Protein 8PY0 (pdb70)

Solvent-accessible surface area: 15492 Å² total; per-residue (Å²): 142,102,72,87,93,22,60,110,112,13,69,100,27,0,107,30,0,2,90,58,0,29,112,35,4,94,118,46,21,17,47,6,42,60,55,164,83,15,73,1,6,29,109,90,42,151,77,1,101,60,82,14,104,54,2,34,104,0,21,138,74,49,126,6,40,0,0,0,1,3,34,54,69,92,35,2,33,7,11,0,0,21,12,114,22,116,126,43,112,73,8,32,6,16,16,12,40,38,74,23,77,6,31,164,34,3,45,90,58,27,72,43,59,17,94,19,58,5,34,13,43,30,26,30,0,0,2,33,29,21,94,32,184,112,45,111,26,6,0,0,4,2,0,0,18,23,44,144,52,10,70,73,105,64,160,144,96,80,97,72,28,51,102,106,24,64,97,55,1,101,36,0,3,94,77,0,25,104,31,4,98,110,42,19,19,55,9,43,59,58,164,81,16,69,2,5,22,122,102,40,165,78,0,100,60,88,15,106,56,3,32,106,1,18,140,85,56,124,7,36,0,0,0,1,3,34,52,68,89,38,2,30,8,12,1,0,14,11,105,18,114,121,46,111,76,8,35,6,17,14,12,39,39,74,24,79,7,33,165,34,3,47,91,59,26,73,41,61,16,94,20,59,5,34,14,44,35,28,32,1,0,2,38,28,22,94,29,206,115,44,121,33,5,1,0,4,2,0,0,24,24,41,140,44,8,74,41,89,57,117,135,107

Structure (mmCIF, N/CA/C/O backbone):
data_8PY0
#
_entry.id   8PY0
#
_cell.length_a   58.379
_cell.length_b   58.379
_cell.length_c   156.462
_cell.angle_alpha   90.00
_cell.angle_beta   90.00
_cell.angle_gamma   120.00
#
_symmetry.space_group_name_H-M   'P 31 2 1'
#
loop_
_entity.id
_entity.type
_entity.pdbx_description
1 polymer 'Ligand Binding domain (LBD) Chemoreceptor'
2 non-polymer 'FORMIC ACID'
3 non-polymer 'SODIUM ION'
4 water water
#
loop_
_atom_site.group_PDB
_atom_site.id
_atom_site.type_symbol
_atom_site.label_atom_id
_atom_site.label_alt_id
_atom_site.label_comp_id
_atom_site.label_asym_id
_atom_site.label_entity_id
_atom_site.label_seq_id
_atom_site.pdbx_PDB_ins_code
_atom_site.Cartn_x
_atom_site.Cartn_y
_atom_site.Cartn_z
_atom_site.occupancy
_atom_site.B_iso_or_equiv
_atom_site.auth_seq_id
_atom_site.auth_comp_id
_atom_site.auth_asym_id
_atom_site.auth_atom_id
_atom_site.pdbx_PDB_model_num
ATOM 1 N N . VAL A 1 26 ? -20.356 -48.726 -8.033 1.00 67.70 34 VAL A N 1
ATOM 2 C CA . VAL A 1 26 ? -19.894 -48.315 -6.713 1.00 58.37 34 VAL A CA 1
ATOM 3 C C . VAL A 1 26 ? -18.415 -47.955 -6.764 1.00 65.15 34 VAL A C 1
ATOM 4 O O . VAL A 1 26 ? -18.027 -46.843 -6.400 1.00 64.76 34 VAL A O 1
ATOM 8 N N . THR A 1 27 ? -17.590 -48.900 -7.224 1.00 50.30 35 THR A N 1
ATOM 9 C CA . THR A 1 27 ? -16.152 -48.656 -7.285 1.00 50.02 35 THR A CA 1
ATOM 10 C C . THR A 1 27 ? -15.808 -47.575 -8.304 1.00 54.70 35 THR A C 1
ATOM 11 O O . THR A 1 27 ? -14.845 -46.825 -8.105 1.00 56.15 35 THR A O 1
ATOM 15 N N . ASN A 1 28 ? -16.576 -47.476 -9.392 1.00 52.14 36 ASN A N 1
ATOM 16 C CA . ASN A 1 28 ? -16.352 -46.400 -10.353 1.00 49.25 36 ASN A CA 1
ATOM 17 C C . ASN A 1 28 ? -16.615 -45.041 -9.718 1.00 43.54 36 ASN A C 1
ATOM 18 O O . ASN A 1 28 ? -15.825 -44.103 -9.887 1.00 39.70 36 ASN A O 1
ATOM 23 N N . ASN A 1 29 ? -17.716 -44.921 -8.975 1.00 40.95 37 ASN A N 1
ATOM 24 C CA . ASN A 1 29 ? -18.013 -43.674 -8.281 1.00 44.70 37 ASN A CA 1
ATOM 25 C C . ASN A 1 29 ? -16.954 -43.370 -7.230 1.00 34.72 37 ASN A C 1
ATOM 26 O O . ASN A 1 29 ? -16.582 -42.208 -7.026 1.00 36.62 37 ASN A O 1
ATOM 31 N N . ILE A 1 30 ? -16.448 -44.409 -6.565 1.00 33.42 38 ILE A N 1
ATOM 32 C CA . ILE A 1 30 ? -15.399 -44.231 -5.566 1.00 39.73 38 ILE A CA 1
ATOM 33 C C . ILE A 1 30 ? -14.136 -43.693 -6.224 1.00 30.84 38 ILE A C 1
ATOM 34 O O . ILE A 1 30 ? -13.480 -42.782 -5.705 1.00 31.78 38 ILE A O 1
ATOM 39 N N . VAL A 1 31 ? -13.777 -44.256 -7.380 1.00 30.52 39 VAL A N 1
ATOM 40 C CA . VAL A 1 31 ? -12.594 -43.791 -8.098 1.00 31.15 39 VAL A CA 1
ATOM 41 C C . VAL A 1 31 ? -12.772 -42.336 -8.518 1.00 28.18 39 VAL A C 1
ATOM 42 O O . VAL A 1 31 ? -11.860 -41.512 -8.374 1.00 25.73 39 VAL A O 1
ATOM 46 N N . ASP A 1 32 ? -13.960 -41.994 -9.019 1.00 24.15 40 ASP A N 1
ATOM 47 C CA . ASP A 1 32 ? -14.214 -40.619 -9.432 1.00 27.65 40 ASP A CA 1
ATOM 48 C C . ASP A 1 32 ? -14.113 -39.668 -8.249 1.00 19.66 40 ASP A C 1
ATOM 49 O O . ASP A 1 32 ? -13.559 -38.570 -8.367 1.00 22.95 40 ASP A O 1
ATOM 54 N N . MET A 1 33 ? -14.657 -40.070 -7.103 1.00 20.15 41 MET A N 1
ATOM 55 C CA . MET A 1 33 ? -14.573 -39.228 -5.918 1.00 22.62 41 MET A CA 1
ATOM 56 C C . MET A 1 33 ? -13.147 -39.154 -5.386 1.00 19.75 41 MET A C 1
ATOM 57 O O . MET A 1 33 ? -12.739 -38.103 -4.876 1.00 24.11 41 MET A O 1
ATOM 62 N N . GLN A 1 34 ? -12.371 -40.240 -5.509 1.00 20.00 42 GLN A N 1
ATOM 63 C CA . GLN A 1 34 ? -10.967 -40.206 -5.099 1.00 27.95 42 GLN A CA 1
ATOM 64 C C . GLN A 1 34 ? -10.174 -39.222 -5.938 1.00 20.56 42 GLN A C 1
ATOM 65 O O . GLN A 1 34 ? -9.364 -38.452 -5.410 1.00 21.23 42 GLN A O 1
ATOM 71 N N . VAL A 1 35 ? -10.356 -39.275 -7.257 1.00 21.07 43 VAL A N 1
ATOM 72 C CA . VAL A 1 35 ? -9.667 -38.336 -8.133 1.00 18.39 43 VAL A CA 1
ATOM 73 C C . VAL A 1 35 ? -9.987 -36.911 -7.714 1.00 17.19 43 VAL A C 1
ATOM 74 O O . VAL A 1 35 ? -9.090 -36.079 -7.543 1.00 21.76 43 VAL A O 1
ATOM 78 N N . GLN A 1 36 ? -11.276 -36.615 -7.516 1.00 19.22 44 GLN A N 1
ATOM 79 C CA A GLN A 1 36 ? -11.668 -35.253 -7.172 0.09 23.13 44 GLN A CA 1
ATOM 80 C CA B GLN A 1 36 ? -11.681 -35.257 -7.168 0.91 22.92 44 GLN A CA 1
ATOM 81 C C . GLN A 1 36 ? -11.107 -34.838 -5.819 1.00 18.93 44 GLN A C 1
ATOM 82 O O . GLN A 1 36 ? -10.636 -33.707 -5.663 1.00 22.09 44 GLN A O 1
ATOM 93 N N . ASP A 1 37 ? -11.140 -35.736 -4.832 1.00 20.31 45 ASP A N 1
ATOM 94 C CA . ASP A 1 37 ? -10.560 -35.415 -3.530 1.00 17.47 45 ASP A CA 1
ATOM 95 C C . ASP A 1 37 ? -9.052 -35.225 -3.633 1.00 16.05 45 ASP A C 1
ATOM 96 O O . ASP A 1 37 ? -8.486 -34.323 -3.002 1.00 19.47 45 ASP A O 1
ATOM 101 N N . THR A 1 38 ? -8.381 -36.078 -4.408 1.00 15.70 46 THR A N 1
ATOM 102 C CA . THR A 1 38 ? -6.948 -35.906 -4.630 1.00 15.83 46 THR A CA 1
ATOM 103 C C . THR A 1 38 ? -6.654 -34.522 -5.193 1.00 18.14 46 THR A C 1
ATOM 104 O O . THR A 1 38 ? -5.775 -33.807 -4.699 1.00 13.99 46 THR A O 1
ATOM 108 N N . LEU A 1 39 ? -7.410 -34.114 -6.215 1.00 15.95 47 LEU A N 1
ATOM 109 C CA . LEU A 1 39 ? -7.147 -32.829 -6.853 1.00 17.75 47 LEU A CA 1
ATOM 110 C C . LEU A 1 39 ? -7.427 -31.661 -5.914 1.00 12.68 47 LEU A C 1
ATOM 111 O O . LEU A 1 39 ? -6.650 -30.704 -5.864 1.00 16.95 47 LEU A O 1
ATOM 116 N N . LYS A 1 40 ? -8.534 -31.715 -5.165 1.00 17.86 48 LYS A N 1
ATOM 117 C CA . LYS A 1 40 ? -8.813 -30.667 -4.182 1.00 20.36 48 LYS A CA 1
ATOM 118 C C . LYS A 1 40 ? -7.676 -30.534 -3.179 1.00 16.74 48 LYS A C 1
ATOM 119 O O . LYS A 1 40 ? -7.172 -29.431 -2.938 1.00 21.48 48 LYS A O 1
ATOM 125 N N . GLY A 1 41 ? -7.257 -31.652 -2.584 1.00 17.51 49 GLY A N 1
ATOM 126 C CA . GLY A 1 41 ? -6.123 -31.612 -1.673 1.00 18.28 49 GLY A CA 1
ATOM 127 C C . GLY A 1 41 ? -4.853 -31.127 -2.348 1.00 15.51 49 GLY A C 1
ATOM 128 O O . GLY A 1 41 ? -4.178 -30.224 -1.851 1.00 18.37 49 GLY A O 1
ATOM 129 N N . ALA A 1 42 ? -4.522 -31.702 -3.509 1.00 13.53 50 ALA A N 1
ATOM 130 C CA . ALA A 1 42 ? -3.234 -31.387 -4.124 1.00 13.07 50 ALA A CA 1
ATOM 131 C C . ALA A 1 42 ? -3.175 -29.943 -4.618 1.00 14.74 50 ALA A C 1
ATOM 132 O O . ALA A 1 42 ? -2.112 -29.310 -4.573 1.00 14.88 50 ALA A O 1
ATOM 134 N N . ALA A 1 43 ? -4.298 -29.394 -5.079 1.00 15.08 51 ALA A N 1
ATOM 135 C CA . ALA A 1 43 ? -4.270 -28.029 -5.597 1.00 17.50 51 ALA A CA 1
ATOM 136 C C . ALA A 1 43 ? -3.925 -27.041 -4.497 1.00 15.64 51 ALA A C 1
ATOM 137 O O . ALA A 1 43 ? -3.198 -26.070 -4.729 1.00 15.65 51 ALA A O 1
ATOM 139 N N . ASN A 1 44 ? -4.434 -27.284 -3.286 1.00 10.89 52 ASN A N 1
ATOM 140 C CA . ASN A 1 44 ? -4.148 -26.413 -2.153 1.00 14.35 52 ASN A CA 1
ATOM 141 C C . ASN A 1 44 ? -2.782 -26.706 -1.555 1.00 15.98 52 ASN A C 1
ATOM 142 O O . ASN A 1 44 ? -2.104 -25.784 -1.080 1.00 14.97 52 ASN A O 1
ATOM 147 N N . MET A 1 45 ? -2.365 -27.973 -1.573 1.00 16.17 53 MET A N 1
ATOM 148 C CA . MET A 1 45 ? -1.006 -28.297 -1.167 1.00 15.21 53 MET A CA 1
ATOM 149 C C . MET A 1 45 ? 0.024 -27.617 -2.058 1.00 14.75 53 MET A C 1
ATOM 150 O O . MET A 1 45 ? 1.065 -27.168 -1.568 1.00 13.83 53 MET A O 1
ATOM 155 N N . LEU A 1 46 ? -0.232 -27.540 -3.372 1.00 14.38 54 LEU A N 1
ATOM 156 C CA . LEU A 1 46 ? 0.724 -26.872 -4.255 1.00 14.26 54 LEU A CA 1
ATOM 157 C C . LEU A 1 46 ? 0.940 -25.423 -3.836 1.00 12.66 54 LEU A C 1
ATOM 158 O O . LEU A 1 46 ? 2.080 -24.950 -3.779 1.00 14.03 54 LEU A O 1
ATOM 163 N N . GLY A 1 47 ? -0.140 -24.705 -3.522 1.00 15.84 55 GLY A N 1
ATOM 164 C CA . GLY A 1 47 ? 0.013 -23.335 -3.051 1.00 11.77 55 GLY A CA 1
ATOM 165 C C . GLY A 1 47 ? 0.803 -23.249 -1.761 1.00 15.08 55 GLY A C 1
ATOM 166 O O . GLY A 1 47 ? 1.610 -22.337 -1.571 1.00 17.81 55 GLY A O 1
ATOM 167 N N . LEU A 1 48 ? 0.591 -24.209 -0.867 1.00 13.96 56 LEU A N 1
ATOM 168 C CA . LEU A 1 48 ? 1.338 -24.252 0.384 1.00 14.29 56 LEU A CA 1
ATOM 169 C C . LEU A 1 48 ? 2.804 -24.594 0.133 1.00 16.40 56 LEU A C 1
ATOM 170 O O . LEU A 1 48 ? 3.700 -24.020 0.763 1.00 16.59 56 LEU A O 1
ATOM 175 N N . TYR A 1 49 ? 3.066 -25.515 -0.799 1.00 15.34 57 TYR A N 1
ATOM 176 C CA . TYR A 1 49 ? 4.442 -25.864 -1.144 1.00 14.38 57 TYR A CA 1
ATOM 177 C C . TYR A 1 49 ? 5.193 -24.660 -1.699 1.00 18.30 57 TYR A C 1
ATOM 178 O O . TYR A 1 49 ? 6.360 -24.438 -1.359 1.00 14.98 57 TYR A O 1
ATOM 187 N N . LEU A 1 50 ? 4.542 -23.878 -2.567 1.00 16.53 58 LEU A N 1
ATOM 188 C CA . LEU A 1 50 ? 5.187 -22.687 -3.113 1.00 15.10 58 LEU A CA 1
ATOM 189 C C . LEU A 1 50 ? 5.501 -21.678 -2.018 1.00 22.23 58 LEU A C 1
ATOM 190 O O . LEU A 1 50 ? 6.563 -21.050 -2.034 1.00 20.70 58 LEU A O 1
ATOM 195 N N . GLU A 1 51 ? 4.584 -21.509 -1.060 1.00 22.87 59 GLU A N 1
ATOM 196 C CA . GLU A 1 51 ? 4.844 -20.624 0.073 1.00 21.90 59 GLU A CA 1
ATOM 197 C C . GLU A 1 51 ? 6.040 -21.102 0.892 1.00 24.23 59 GLU A C 1
ATOM 198 O O . GLU A 1 51 ? 6.861 -20.293 1.336 1.00 26.95 59 GLU A O 1
ATOM 204 N N . GLU A 1 52 ? 6.152 -22.416 1.101 1.00 19.21 60 GLU A N 1
ATOM 205 C CA . GLU A 1 52 ? 7.299 -22.960 1.822 1.00 20.96 60 GLU A CA 1
ATOM 206 C C . GLU A 1 52 ? 8.584 -22.768 1.034 1.00 25.23 60 GLU A C 1
ATOM 207 O O . GLU A 1 52 ? 9.613 -22.372 1.594 1.00 21.65 60 GLU A O 1
ATOM 213 N N . GLN A 1 53 ? 8.539 -23.062 -0.267 1.00 18.25 61 GLN A N 1
ATOM 214 C CA . GLN A 1 53 ? 9.737 -22.999 -1.098 1.00 20.22 61 GLN A CA 1
ATOM 215 C C . GLN A 1 53 ? 10.199 -21.563 -1.309 1.00 21.37 61 GLN A C 1
ATOM 216 O O . GLN A 1 53 ? 11.380 -21.246 -1.126 1.00 25.16 61 GLN A O 1
ATOM 222 N N . PHE A 1 54 ? 9.281 -20.677 -1.691 1.00 27.57 62 PHE A N 1
ATOM 223 C CA . PHE A 1 54 ? 9.653 -19.350 -2.160 1.00 25.51 62 PHE A CA 1
ATOM 224 C C . PHE A 1 54 ? 9.200 -18.220 -1.253 1.00 25.60 62 PHE A C 1
ATOM 225 O O . PHE A 1 54 ? 9.784 -17.134 -1.314 1.00 31.85 62 PHE A O 1
ATOM 233 N N . GLY A 1 55 ? 8.181 -18.440 -0.429 1.00 23.79 63 GLY A N 1
ATOM 234 C CA . GLY A 1 55 ? 7.487 -17.353 0.215 1.00 22.96 63 GLY A CA 1
ATOM 235 C C . GLY A 1 55 ? 6.540 -16.696 -0.770 1.00 32.14 63 GLY A C 1
ATOM 236 O O . GLY A 1 55 ? 6.167 -17.289 -1.785 1.00 26.94 63 GLY A O 1
ATOM 237 N N . PRO A 1 56 ? 6.137 -15.457 -0.497 1.00 29.39 64 PRO A N 1
ATOM 238 C CA . PRO A 1 56 ? 5.248 -14.755 -1.434 1.00 31.37 64 PRO A CA 1
ATOM 239 C C . PRO A 1 56 ? 5.939 -14.486 -2.762 1.00 24.82 64 PRO A C 1
ATOM 240 O O . PRO A 1 56 ? 7.111 -14.108 -2.810 1.00 22.04 64 PRO A O 1
ATOM 244 N N . LEU A 1 57 ? 5.197 -14.691 -3.845 1.00 27.50 65 LEU A N 1
ATOM 245 C CA . LEU A 1 57 ? 5.708 -14.547 -5.200 1.00 25.19 65 LEU A CA 1
ATOM 246 C C . LEU A 1 57 ? 5.207 -13.249 -5.822 1.00 27.42 65 LEU A C 1
ATOM 247 O O . LEU A 1 57 ? 4.216 -12.662 -5.379 1.00 28.75 65 LEU A O 1
ATOM 252 N N . SER A 1 58 ? 5.921 -12.802 -6.856 1.00 27.11 66 SER A N 1
ATOM 253 C CA A SER A 1 58 ? 5.524 -11.619 -7.606 0.63 27.44 66 SER A CA 1
ATOM 254 C CA B SER A 1 58 ? 5.578 -11.593 -7.591 0.37 27.45 66 SER A CA 1
ATOM 255 C C . SER A 1 58 ? 5.991 -11.779 -9.046 1.00 25.68 66 SER A C 1
ATOM 256 O O . SER A 1 58 ? 6.623 -12.773 -9.408 1.00 26.14 66 SER A O 1
ATOM 261 N N . LEU A 1 59 ? 5.653 -10.794 -9.876 1.00 30.48 67 LEU A N 1
ATOM 262 C CA . LEU A 1 59 ? 6.085 -10.746 -11.267 1.00 24.60 67 LEU A CA 1
ATOM 263 C C . LEU A 1 59 ? 7.109 -9.633 -11.434 1.00 31.49 67 LEU A C 1
ATOM 264 O O . LEU A 1 59 ? 6.926 -8.534 -10.903 1.00 33.61 67 LEU A O 1
ATOM 269 N N . ASN A 1 60 ? 8.182 -9.907 -12.172 1.00 30.03 68 ASN A N 1
ATOM 270 C CA . ASN A 1 60 ? 9.134 -8.846 -12.459 1.00 29.83 68 ASN A CA 1
ATOM 271 C C . ASN A 1 60 ? 8.710 -8.107 -13.728 1.00 37.09 68 ASN A C 1
ATOM 272 O O . ASN A 1 60 ? 7.668 -8.394 -14.323 1.00 35.39 68 ASN A O 1
ATOM 277 N N . VAL A 1 61 ? 9.526 -7.135 -14.144 1.00 38.17 69 VAL A N 1
ATOM 278 C CA . VAL A 1 61 ? 9.191 -6.323 -15.312 1.00 42.25 69 VAL A CA 1
ATOM 279 C C . VAL A 1 61 ? 9.007 -7.200 -16.543 1.00 36.94 69 VAL A C 1
ATOM 280 O O . VAL A 1 61 ? 8.129 -6.949 -17.377 1.00 42.23 69 VAL A O 1
ATOM 284 N N . ALA A 1 62 ? 9.825 -8.241 -16.676 1.00 31.76 70 ALA A N 1
ATOM 285 C CA . ALA A 1 62 ? 9.757 -9.133 -17.825 1.00 32.48 70 ALA A CA 1
ATOM 286 C C . ALA A 1 62 ? 8.565 -10.080 -17.780 1.00 38.62 70 ALA A C 1
ATOM 287 O O . ALA A 1 62 ? 8.347 -10.818 -18.747 1.00 38.33 70 ALA A O 1
ATOM 289 N N . GLY A 1 63 ? 7.794 -10.082 -16.695 1.00 36.11 71 GLY A N 1
ATOM 290 C CA . GLY A 1 63 ? 6.651 -10.969 -16.594 1.00 28.11 71 GLY A CA 1
ATOM 291 C C . GLY A 1 63 ? 6.967 -12.363 -16.102 1.00 36.34 71 GLY A C 1
ATOM 292 O O . GLY A 1 63 ? 6.183 -13.285 -16.348 1.00 27.69 71 GLY A O 1
ATOM 293 N N . ASN A 1 64 ? 8.094 -12.548 -15.422 1.00 34.65 72 ASN A N 1
ATOM 294 C CA . ASN A 1 64 ? 8.474 -13.834 -14.855 1.00 30.35 72 ASN A CA 1
ATOM 295 C C . ASN A 1 64 ? 8.184 -13.860 -13.358 1.00 24.04 72 ASN A C 1
ATOM 296 O O . ASN A 1 64 ? 8.316 -12.848 -12.665 1.00 26.15 72 ASN A O 1
ATOM 301 N N . LEU A 1 65 ? 7.802 -15.037 -12.863 1.00 21.41 73 LEU A N 1
ATOM 302 C CA . LEU A 1 65 ? 7.569 -15.215 -11.433 1.00 22.39 73 LEU A CA 1
ATOM 303 C C . LEU A 1 65 ? 8.890 -15.173 -10.673 1.00 32.39 73 LEU A C 1
ATOM 304 O O . LEU A 1 65 ? 9.858 -15.843 -11.050 1.00 24.72 73 LEU A O 1
ATOM 309 N N . VAL A 1 66 ? 8.928 -14.376 -9.603 1.00 24.82 74 VAL A N 1
ATOM 310 C CA . VAL A 1 66 ? 10.124 -14.203 -8.787 1.00 31.81 74 VAL A CA 1
ATOM 311 C C . VAL A 1 66 ? 9.744 -14.269 -7.313 1.00 26.82 74 VAL A C 1
ATOM 312 O O . VAL A 1 66 ? 8.594 -14.041 -6.932 1.00 31.08 74 VAL A O 1
ATOM 316 N N . ASP A 1 67 ? 10.734 -14.583 -6.477 1.00 31.37 75 ASP A N 1
ATOM 317 C CA . ASP A 1 67 ? 10.540 -14.555 -5.034 1.00 46.19 75 ASP A CA 1
ATOM 318 C C . ASP A 1 67 ? 10.701 -13.120 -4.524 1.00 45.72 75 ASP A C 1
ATOM 319 O O . ASP A 1 67 ? 10.737 -12.165 -5.305 1.00 44.46 75 ASP A O 1
ATOM 324 N N . VAL A 1 68 ? 10.802 -12.957 -3.202 1.00 55.25 76 VAL A N 1
ATOM 325 C CA . VAL A 1 68 ? 10.899 -11.622 -2.614 1.00 60.89 76 VAL A CA 1
ATOM 326 C C . VAL A 1 68 ? 12.168 -10.921 -3.083 1.00 58.35 76 VAL A C 1
ATOM 327 O O . VAL A 1 68 ? 12.174 -9.708 -3.328 1.00 53.16 76 VAL A O 1
ATOM 331 N N . ASP A 1 69 ? 13.258 -11.674 -3.226 1.00 56.13 77 ASP A N 1
ATOM 332 C CA . ASP A 1 69 ? 14.539 -11.099 -3.611 1.00 53.03 77 ASP A CA 1
ATOM 333 C C . ASP A 1 69 ? 14.588 -10.695 -5.078 1.00 63.49 77 ASP A C 1
ATOM 334 O O . ASP A 1 69 ? 15.560 -10.056 -5.496 1.00 58.49 77 ASP A O 1
ATOM 339 N N . GLY A 1 70 ? 13.569 -11.033 -5.862 1.00 49.62 78 GLY A N 1
ATOM 340 C CA . GLY A 1 70 ? 13.630 -10.847 -7.296 1.00 38.68 78 GLY A CA 1
ATOM 341 C C . GLY A 1 70 ? 14.255 -12.000 -8.042 1.00 35.26 78 GLY A C 1
ATOM 342 O O . GLY A 1 70 ? 14.489 -11.883 -9.252 1.00 44.02 78 GLY A O 1
ATOM 343 N N A ARG A 1 71 ? 14.527 -13.111 -7.366 0.48 38.82 79 ARG A N 1
ATOM 344 N N B ARG A 1 71 ? 14.536 -13.106 -7.365 0.52 38.75 79 ARG A N 1
ATOM 345 C CA A ARG A 1 71 ? 15.114 -14.275 -8.016 0.48 41.89 79 ARG A CA 1
ATOM 346 C CA B ARG A 1 71 ? 15.112 -14.275 -8.016 0.52 41.60 79 ARG A CA 1
ATOM 347 C C A ARG A 1 71 ? 14.024 -15.058 -8.742 0.48 38.44 79 ARG A C 1
ATOM 348 C C B ARG A 1 71 ? 14.022 -15.056 -8.741 0.52 38.44 79 ARG A C 1
ATOM 349 O O A ARG A 1 71 ? 13.023 -15.429 -8.122 0.48 32.52 79 ARG A O 1
ATOM 350 O O B ARG A 1 71 ? 13.020 -15.426 -8.121 0.52 32.54 79 ARG A O 1
ATOM 365 N N . PRO A 1 72 ? 14.178 -15.329 -10.036 1.00 27.35 80 PRO A N 1
ATOM 366 C CA . PRO A 1 72 ? 13.155 -16.104 -10.749 1.00 33.10 80 PRO A CA 1
ATOM 367 C C . PRO A 1 72 ? 13.087 -17.533 -10.235 1.00 32.69 80 PRO A C 1
ATOM 368 O O . PRO A 1 72 ? 14.073 -18.089 -9.747 1.00 31.61 80 PRO A O 1
ATOM 372 N N . ILE A 1 73 ? 11.894 -18.126 -10.347 1.00 29.21 81 ILE A N 1
ATOM 373 C CA . ILE A 1 73 ? 11.676 -19.483 -9.854 1.00 26.12 81 ILE A CA 1
ATOM 374 C C . ILE A 1 73 ? 11.860 -20.545 -10.926 1.00 20.96 81 ILE A C 1
ATOM 375 O O . ILE A 1 73 ? 11.857 -21.740 -10.598 1.00 20.67 81 ILE A O 1
ATOM 380 N N A GLU A 1 74 ? 12.000 -20.160 -12.195 0.57 26.13 82 GLU A N 1
ATOM 381 N N B GLU A 1 74 ? 12.030 -20.142 -12.187 0.43 25.85 82 GLU A N 1
ATOM 382 C CA A GLU A 1 74 ? 12.036 -21.156 -13.258 0.57 23.13 82 GLU A CA 1
ATOM 383 C CA B GLU A 1 74 ? 12.243 -21.061 -13.301 0.43 23.32 82 GLU A CA 1
ATOM 384 C C A GLU A 1 74 ? 13.204 -22.115 -13.063 0.57 20.00 82 GLU A C 1
ATOM 385 C C B GLU A 1 74 ? 13.256 -22.147 -12.957 0.43 20.02 82 GLU A C 1
ATOM 386 O O A GLU A 1 74 ? 14.295 -21.724 -12.637 0.57 21.78 82 GLU A O 1
ATOM 387 O O B GLU A 1 74 ? 14.285 -21.883 -12.330 0.43 22.74 82 GLU A O 1
ATOM 398 N N . GLY A 1 75 ? 12.951 -23.385 -13.360 1.00 19.99 83 GLY A N 1
ATOM 399 C CA . GLY A 1 75 ? 13.885 -24.473 -13.167 1.00 17.42 83 GLY A CA 1
ATOM 400 C C . GLY A 1 75 ? 13.998 -24.998 -11.748 1.00 20.05 83 GLY A C 1
ATOM 401 O O . GLY A 1 75 ? 14.767 -25.937 -11.516 1.00 24.61 83 GLY A O 1
ATOM 402 N N . GLU A 1 76 ? 13.261 -24.439 -10.790 1.00 17.89 84 GLU A N 1
ATOM 403 C CA . GLU A 1 76 ? 13.343 -24.883 -9.398 1.00 17.68 84 GLU A CA 1
ATOM 404 C C . GLU A 1 76 ? 12.122 -25.751 -9.102 1.00 18.89 84 GLU A C 1
ATOM 405 O O . GLU A 1 76 ? 11.156 -25.331 -8.467 1.00 18.43 84 GLU A O 1
ATOM 411 N N . ASN A 1 77 ? 12.188 -26.996 -9.570 1.00 18.26 85 ASN A N 1
ATOM 412 C CA . ASN A 1 77 ? 11.037 -27.892 -9.622 1.00 18.86 85 ASN A CA 1
ATOM 413 C C . ASN A 1 77 ? 10.970 -28.877 -8.451 1.00 18.34 85 ASN A C 1
ATOM 414 O O . ASN A 1 77 ? 10.090 -29.744 -8.451 1.00 20.75 85 ASN A O 1
ATOM 419 N N . ASP A 1 78 ? 11.861 -28.767 -7.455 1.00 20.18 86 ASP A N 1
ATOM 420 C CA . ASP A 1 78 ? 11.946 -29.795 -6.411 1.00 20.09 86 ASP A CA 1
ATOM 421 C C . ASP A 1 78 ? 10.615 -30.005 -5.696 1.00 18.73 86 ASP A C 1
ATOM 422 O O . ASP A 1 78 ? 10.179 -31.146 -5.506 1.00 20.37 86 ASP A O 1
ATOM 427 N N . TYR A 1 79 ? 9.967 -28.920 -5.261 1.00 21.43 87 TYR A N 1
ATOM 428 C CA . TYR A 1 79 ? 8.716 -29.072 -4.516 1.00 18.82 87 TYR A CA 1
ATOM 429 C C . TYR A 1 79 ? 7.576 -29.561 -5.396 1.00 17.43 87 TYR A C 1
ATOM 430 O O . TYR A 1 79 ? 6.792 -30.419 -4.977 1.00 16.50 87 TYR A O 1
ATOM 439 N N . ILE A 1 80 ? 7.447 -29.020 -6.610 1.00 14.26 88 ILE A N 1
ATOM 440 C CA . ILE A 1 80 ? 6.355 -29.471 -7.461 1.00 14.29 88 ILE A CA 1
ATOM 441 C C . ILE A 1 80 ? 6.561 -30.926 -7.868 1.00 16.60 88 ILE A C 1
ATOM 442 O O . ILE A 1 80 ? 5.594 -31.684 -7.989 1.00 14.92 88 ILE A O 1
ATOM 447 N N . ASP A 1 81 ? 7.811 -31.352 -8.050 1.00 16.82 89 ASP A N 1
ATOM 448 C CA . ASP A 1 81 ? 8.067 -32.757 -8.339 1.00 18.28 89 ASP A CA 1
ATOM 449 C C . ASP A 1 81 ? 7.688 -33.632 -7.151 1.00 19.20 89 ASP A C 1
ATOM 450 O O . ASP A 1 81 ? 7.114 -34.712 -7.328 1.00 18.80 89 ASP A O 1
ATOM 455 N N A ARG A 1 82 ? 8.001 -33.175 -5.934 0.43 17.41 90 ARG A N 1
ATOM 456 N N B ARG A 1 82 ? 8.006 -33.180 -5.935 0.57 17.32 90 ARG A N 1
ATOM 457 C CA A ARG A 1 82 ? 7.641 -33.925 -4.735 0.43 21.83 90 ARG A CA 1
ATOM 458 C CA B ARG A 1 82 ? 7.641 -33.927 -4.734 0.57 21.83 90 ARG A CA 1
ATOM 459 C C A ARG A 1 82 ? 6.130 -34.030 -4.587 0.43 20.66 90 ARG A C 1
ATOM 460 C C B ARG A 1 82 ? 6.130 -34.029 -4.583 0.57 20.64 90 ARG A C 1
ATOM 461 O O A ARG A 1 82 ? 5.603 -35.102 -4.265 0.43 20.93 90 ARG A O 1
ATOM 462 O O B ARG A 1 82 ? 5.604 -35.100 -4.258 0.57 20.90 90 ARG A O 1
ATOM 477 N N . LEU A 1 83 ? 5.417 -32.921 -4.803 1.00 17.36 91 LEU A N 1
ATOM 478 C CA . LEU A 1 83 ? 3.959 -32.959 -4.757 1.00 16.58 91 LEU A CA 1
ATOM 479 C C . LEU A 1 83 ? 3.405 -33.942 -5.775 1.00 17.11 91 LEU A C 1
ATOM 480 O O . LEU A 1 83 ? 2.505 -34.733 -5.468 1.00 17.51 91 LEU A O 1
ATOM 485 N N . SER A 1 84 ? 3.939 -33.909 -6.996 1.00 15.52 92 SER A N 1
ATOM 486 C CA A SER A 1 84 ? 3.482 -34.819 -8.040 0.62 14.64 92 SER A CA 1
ATOM 487 C CA B SER A 1 84 ? 3.462 -34.816 -8.029 0.38 14.78 92 SER A CA 1
ATOM 488 C C . SER A 1 84 ? 3.679 -36.272 -7.634 1.00 19.40 92 SER A C 1
ATOM 489 O O . SER A 1 84 ? 2.796 -37.113 -7.840 1.00 19.38 92 SER A O 1
ATOM 494 N N . GLN A 1 85 ? 4.845 -36.589 -7.063 1.00 17.73 93 GLN A N 1
ATOM 495 C CA . GLN A 1 85 ? 5.132 -37.967 -6.674 1.00 21.53 93 GLN A CA 1
ATOM 496 C C . GLN A 1 85 ? 4.226 -38.419 -5.534 1.00 24.23 93 GLN A C 1
ATOM 497 O O . GLN A 1 85 ? 3.654 -39.513 -5.575 1.00 27.87 93 GLN A O 1
ATOM 503 N N . SER A 1 86 ? 4.077 -37.582 -4.509 1.00 19.35 94 SER A N 1
ATOM 504 C CA . SER A 1 86 ? 3.360 -37.990 -3.302 1.00 18.86 94 SER A CA 1
ATOM 505 C C . SER A 1 86 ? 1.845 -38.058 -3.501 1.00 17.84 94 SER A C 1
ATOM 506 O O . SER A 1 86 ? 1.188 -38.921 -2.904 1.00 22.49 94 SER A O 1
ATOM 509 N N . MET A 1 87 ? 1.275 -37.175 -4.321 1.00 14.58 95 MET A N 1
ATOM 510 C CA . MET A 1 87 ? -0.159 -37.174 -4.592 1.00 15.72 95 MET A CA 1
ATOM 511 C C . MET A 1 87 ? -0.542 -37.846 -5.909 1.00 18.11 95 MET A C 1
ATOM 512 O O . MET A 1 87 ? -1.740 -37.945 -6.207 1.00 19.21 95 MET A O 1
ATOM 517 N N A ASN A 1 88 ? 0.435 -38.309 -6.693 0.45 16.83 96 ASN A N 1
ATOM 518 N N B ASN A 1 88 ? 0.434 -38.308 -6.695 0.55 16.79 96 ASN A N 1
ATOM 519 C CA A ASN A 1 88 ? 0.190 -38.993 -7.967 0.45 17.06 96 ASN A CA 1
ATOM 520 C CA B ASN A 1 88 ? 0.174 -38.988 -7.966 0.55 17.17 96 ASN A CA 1
ATOM 521 C C A ASN A 1 88 ? -0.621 -38.111 -8.919 0.45 19.45 96 ASN A C 1
ATOM 522 C C B ASN A 1 88 ? -0.632 -38.104 -8.916 0.55 19.47 96 ASN A C 1
ATOM 523 O O A ASN A 1 88 ? -1.606 -38.544 -9.521 0.45 20.81 96 ASN A O 1
ATOM 524 O O B ASN A 1 88 ? -1.617 -38.532 -9.521 0.55 20.99 96 ASN A O 1
ATOM 533 N N . VAL A 1 89 ? -0.194 -36.854 -9.051 1.00 15.61 97 VAL A N 1
ATOM 534 C CA . VAL A 1 89 ? -0.804 -35.909 -9.976 1.00 9.79 97 VAL A CA 1
ATOM 535 C C . VAL A 1 89 ? 0.291 -35.344 -10.868 1.00 16.68 97 VAL A C 1
ATOM 536 O O . VAL A 1 89 ? 1.481 -35.436 -10.561 1.00 18.20 97 VAL A O 1
ATOM 540 N N . VAL A 1 90 ? -0.124 -34.781 -12.005 1.00 15.31 98 VAL A N 1
ATOM 541 C CA . VAL A 1 90 ? 0.720 -33.843 -12.737 1.00 16.34 98 VAL A CA 1
ATOM 542 C C . VAL A 1 90 ? 0.441 -32.458 -12.173 1.00 15.79 98 VAL A C 1
ATOM 543 O O . VAL A 1 90 ? -0.622 -32.211 -11.597 1.00 15.81 98 VAL A O 1
ATOM 547 N N . ALA A 1 91 ? 1.393 -31.539 -12.320 1.00 11.63 99 ALA A N 1
ATOM 548 C CA . ALA A 1 91 ? 1.248 -30.239 -11.683 1.00 13.68 99 ALA A CA 1
ATOM 549 C C . ALA A 1 91 ? 1.946 -29.164 -12.499 1.00 12.30 99 ALA A C 1
ATOM 550 O O . ALA A 1 91 ? 2.963 -29.418 -13.142 1.00 14.75 99 ALA A O 1
ATOM 552 N N . THR A 1 92 ? 1.406 -27.950 -12.431 1.00 12.68 100 THR A N 1
ATOM 553 C CA . THR A 1 92 ? 1.921 -26.814 -13.181 1.00 11.90 100 THR A CA 1
ATOM 554 C C . THR A 1 92 ? 1.747 -25.552 -12.348 1.00 12.63 100 THR A C 1
ATOM 555 O O . THR A 1 92 ? 0.748 -25.402 -11.639 1.00 13.12 100 THR A O 1
ATOM 559 N N . VAL A 1 93 ? 2.724 -24.653 -12.433 1.00 12.85 101 VAL A N 1
ATOM 560 C CA . VAL A 1 93 ? 2.606 -23.287 -11.926 1.00 12.36 101 VAL A CA 1
ATOM 561 C C . VAL A 1 93 ? 2.692 -22.353 -13.125 1.00 14.82 101 VAL A C 1
ATOM 562 O O . VAL A 1 93 ? 3.688 -22.381 -13.862 1.00 16.51 101 VAL A O 1
ATOM 566 N N . PHE A 1 94 ? 1.653 -21.536 -13.324 1.00 17.95 102 PHE A N 1
ATOM 567 C CA . PHE A 1 94 ? 1.586 -20.581 -14.423 1.00 15.27 102 PHE A CA 1
ATOM 568 C C . PHE A 1 94 ? 1.966 -19.192 -13.936 1.00 15.02 102 PHE A C 1
ATOM 569 O O . PHE A 1 94 ? 1.639 -18.804 -12.814 1.00 15.04 102 PHE A O 1
ATOM 577 N N . ALA A 1 95 ? 2.616 -18.431 -14.814 1.00 16.11 103 ALA A N 1
ATOM 578 C CA . ALA A 1 95 ? 2.737 -16.987 -14.673 1.00 16.29 103 ALA A CA 1
ATOM 579 C C . ALA A 1 95 ? 1.650 -16.317 -15.507 1.00 20.21 103 ALA A C 1
ATOM 580 O O . ALA A 1 95 ? 1.363 -16.752 -16.624 1.00 17.91 103 ALA A O 1
ATOM 582 N N . LYS A 1 96 ? 1.036 -15.271 -14.960 1.00 17.41 104 LYS A N 1
ATOM 583 C CA . LYS A 1 96 ? 0.018 -14.518 -15.686 1.00 16.96 104 LYS A CA 1
ATOM 584 C C . LYS A 1 96 ? 0.667 -13.319 -16.367 1.00 26.88 104 LYS A C 1
ATOM 585 O O . LYS A 1 96 ? 1.219 -12.441 -15.695 1.00 25.57 104 LYS A O 1
ATOM 591 N N . ASN A 1 97 ? 0.602 -13.284 -17.697 1.00 27.53 105 ASN A N 1
ATOM 592 C CA . ASN A 1 97 ? 1.088 -12.158 -18.489 1.00 32.79 105 ASN A CA 1
ATOM 593 C C . ASN A 1 97 ? -0.080 -11.613 -19.298 1.00 40.79 105 ASN A C 1
ATOM 594 O O . ASN A 1 97 ? -0.525 -12.248 -20.259 1.00 43.40 105 ASN A O 1
ATOM 599 N N . GLY A 1 98 ? -0.573 -10.443 -18.910 1.00 42.44 106 GLY A N 1
ATOM 600 C CA . GLY A 1 98 ? -1.813 -9.955 -19.490 1.00 46.37 106 GLY A CA 1
ATOM 601 C C . GLY A 1 98 ? -2.958 -10.811 -18.991 1.00 46.19 106 GLY A C 1
ATOM 602 O O . GLY A 1 98 ? -3.135 -11.001 -17.782 1.00 46.14 106 GLY A O 1
ATOM 603 N N . ASN A 1 99 ? -3.744 -11.346 -19.924 1.00 40.00 107 ASN A N 1
ATOM 604 C CA . ASN A 1 99 ? -4.748 -12.351 -19.607 1.00 39.63 107 ASN A CA 1
ATOM 605 C C . ASN A 1 99 ? -4.257 -13.766 -19.877 1.00 37.46 107 ASN A C 1
ATOM 606 O O . ASN A 1 99 ? -5.028 -14.717 -19.709 1.00 30.98 107 ASN A O 1
ATOM 611 N N . ASP A 1 100 ? -2.998 -13.925 -20.281 1.00 36.02 108 ASP A N 1
ATOM 612 C CA . ASP A 1 100 ? -2.448 -15.222 -20.644 1.00 31.57 108 ASP A CA 1
ATOM 613 C C . ASP A 1 100 ? -1.739 -15.869 -19.466 1.00 24.32 108 ASP A C 1
ATOM 614 O O . ASP A 1 100 ? -1.208 -15.190 -18.582 1.00 25.89 108 ASP A O 1
ATOM 619 N N . TYR A 1 101 ? -1.708 -17.197 -19.485 1.00 19.42 109 TYR A N 1
ATOM 620 C CA . TYR A 1 101 ? -1.078 -17.998 -18.445 1.00 13.27 109 TYR A CA 1
ATOM 621 C C . TYR A 1 101 ? -0.022 -18.887 -19.083 1.00 15.48 109 TYR A C 1
ATOM 622 O O . TYR A 1 101 ? -0.354 -19.766 -19.885 1.00 19.33 109 TYR A O 1
ATOM 631 N N . ILE A 1 102 ? 1.240 -18.663 -18.715 1.00 15.00 110 ILE A N 1
ATOM 632 C CA . ILE A 1 102 ? 2.385 -19.354 -19.299 1.00 14.05 110 ILE A CA 1
ATOM 633 C C . ILE A 1 102 ? 2.939 -20.337 -18.277 1.00 13.78 110 ILE A C 1
ATOM 634 O O . ILE A 1 102 ? 3.238 -19.956 -17.139 1.00 18.51 110 ILE A O 1
ATOM 639 N N . ARG A 1 103 ? 3.116 -21.588 -18.695 1.00 18.40 111 ARG A N 1
ATOM 640 C CA . ARG A 1 103 ? 3.663 -22.615 -17.814 1.00 14.07 111 ARG A CA 1
ATOM 641 C C . ARG A 1 103 ? 5.111 -22.294 -17.445 1.00 22.22 111 ARG A C 1
ATOM 642 O O . ARG A 1 103 ? 5.990 -22.235 -18.314 1.00 19.32 111 ARG A O 1
ATOM 650 N N . THR A 1 104 ? 5.353 -22.083 -16.151 1.00 15.03 112 THR A N 1
ATOM 651 C CA . THR A 1 104 ? 6.671 -21.754 -15.626 1.00 15.00 112 THR A CA 1
ATOM 652 C C . THR A 1 104 ? 7.344 -22.948 -14.960 1.00 17.96 112 THR A C 1
ATOM 653 O O . THR A 1 104 ? 8.495 -23.263 -15.273 1.00 17.02 112 THR A O 1
ATOM 657 N N . LEU A 1 105 ? 6.651 -23.606 -14.032 1.00 16.97 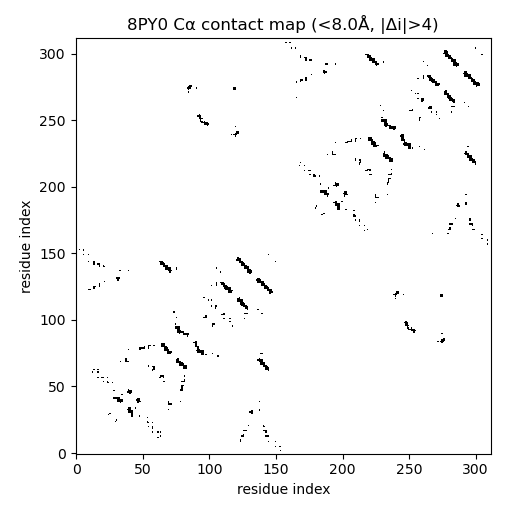113 LEU A N 1
ATOM 658 C CA . LEU A 1 105 ? 7.062 -24.889 -13.478 1.00 16.31 113 LEU A CA 1
ATOM 659 C C . LEU A 1 105 ? 6.019 -25.927 -13.865 1.00 14.83 113 LEU A C 1
ATOM 660 O O . LEU A 1 105 ? 4.817 -25.656 -13.797 1.00 14.47 113 LEU A O 1
ATOM 665 N N . THR A 1 106 ? 6.466 -27.107 -14.288 1.00 13.99 114 THR A N 1
ATOM 666 C CA . THR A 1 106 ? 5.510 -28.147 -14.653 1.00 14.77 114 THR A CA 1
ATOM 667 C C . THR A 1 106 ? 6.181 -29.510 -14.608 1.00 17.05 114 THR A C 1
ATOM 668 O O . THR A 1 106 ? 7.387 -29.632 -14.841 1.00 16.72 114 THR A O 1
ATOM 672 N N . THR A 1 107 ? 5.384 -30.531 -14.284 1.00 12.56 115 THR A N 1
ATOM 673 C CA . THR A 1 107 ? 5.809 -31.913 -14.427 1.00 12.47 115 THR A CA 1
ATOM 674 C C . THR A 1 107 ? 5.281 -32.556 -15.701 1.00 21.21 115 THR A C 1
ATOM 675 O O . THR A 1 107 ? 5.602 -33.718 -15.967 1.00 19.31 115 THR A O 1
ATOM 679 N N . ILE A 1 108 ? 4.462 -31.846 -16.476 1.00 14.99 116 ILE A N 1
ATOM 680 C CA . ILE A 1 108 ? 4.012 -32.374 -17.760 1.00 12.37 116 ILE A CA 1
ATOM 681 C C . ILE A 1 108 ? 5.162 -32.323 -18.756 1.00 15.37 116 ILE A C 1
ATOM 682 O O . ILE A 1 108 ? 5.880 -31.320 -18.858 1.00 18.58 116 ILE A O 1
ATOM 687 N N . LYS A 1 109 ? 5.354 -33.416 -19.489 1.00 17.86 117 LYS A N 1
ATOM 688 C CA . LYS A 1 109 ? 6.492 -33.551 -20.381 1.00 17.07 117 LYS A CA 1
ATOM 689 C C . LYS A 1 109 ? 6.020 -33.876 -21.790 1.00 21.04 117 LYS A C 1
ATOM 690 O O . LYS A 1 109 ? 4.958 -34.480 -21.985 1.00 18.89 117 LYS A O 1
ATOM 696 N N A ASP A 1 110 ? 6.803 -33.458 -22.778 0.58 17.95 118 ASP A N 1
ATOM 697 N N B ASP A 1 110 ? 6.820 -33.447 -22.769 0.42 18.07 118 ASP A N 1
ATOM 698 C CA A ASP A 1 110 ? 6.482 -33.830 -24.146 0.58 20.60 118 ASP A CA 1
ATOM 699 C CA B ASP A 1 110 ? 6.621 -33.782 -24.173 0.42 20.84 118 ASP A CA 1
ATOM 700 C C A ASP A 1 110 ? 7.122 -35.181 -24.465 0.58 23.43 118 ASP A C 1
ATOM 701 C C B ASP A 1 110 ? 7.096 -35.207 -24.450 0.42 23.50 118 ASP A C 1
ATOM 702 O O A ASP A 1 110 ? 7.778 -35.799 -23.623 0.58 21.88 118 ASP A O 1
ATOM 703 O O B ASP A 1 110 ? 7.619 -35.898 -23.572 0.42 22.32 118 ASP A O 1
ATOM 712 N N . ASP A 1 111 ? 6.925 -35.647 -25.701 1.00 21.33 119 ASP A N 1
ATOM 713 C CA . ASP A 1 111 ? 7.456 -36.948 -26.105 1.00 31.48 119 ASP A CA 1
ATOM 714 C C . ASP A 1 111 ? 8.971 -37.027 -25.939 1.00 32.43 119 ASP A C 1
ATOM 715 O O . ASP A 1 111 ? 9.505 -38.097 -25.628 1.00 36.95 119 ASP A O 1
ATOM 720 N N A ASN A 1 112 ? 9.667 -35.908 -26.141 0.42 30.81 120 ASN A N 1
ATOM 721 N N B ASN A 1 112 ? 9.685 -35.921 -26.150 0.58 30.70 120 ASN A N 1
ATOM 722 C CA A ASN A 1 112 ? 11.116 -35.830 -26.019 0.42 23.10 120 ASN A CA 1
ATOM 723 C CA B ASN A 1 112 ? 11.137 -35.936 -26.011 0.58 23.10 120 ASN A CA 1
ATOM 724 C C A ASN A 1 112 ? 11.587 -35.835 -24.571 0.42 29.39 120 ASN A C 1
ATOM 725 C C B ASN A 1 112 ? 11.594 -35.845 -24.563 0.58 29.29 120 ASN A C 1
ATOM 726 O O A ASN A 1 112 ? 12.797 -35.772 -24.329 0.42 34.22 120 ASN A O 1
ATOM 727 O O B ASN A 1 112 ? 12.796 -35.708 -24.314 0.58 34.20 120 ASN A O 1
ATOM 736 N N . GLY A 1 113 ? 10.667 -35.903 -23.610 1.00 25.39 121 GLY A N 1
ATOM 737 C CA . GLY A 1 113 ? 11.007 -35.875 -22.203 1.00 26.74 121 GLY A CA 1
ATOM 738 C C . GLY A 1 113 ? 11.195 -34.498 -21.607 1.00 30.43 121 GLY A C 1
ATOM 739 O O . GLY A 1 113 ? 11.452 -34.395 -20.401 1.00 30.52 121 GLY A O 1
ATOM 740 N N A GLU A 1 114 ? 11.071 -33.442 -22.409 0.39 24.94 122 GLU A N 1
ATOM 741 N N B GLU A 1 114 ? 11.087 -33.435 -22.401 0.61 24.82 122 GLU A N 1
ATOM 742 C CA A GLU A 1 114 ? 11.225 -32.081 -21.918 0.39 25.63 122 GLU A CA 1
ATOM 743 C CA B GLU A 1 114 ? 11.262 -32.084 -21.889 0.61 25.71 122 GLU A CA 1
ATOM 744 C C A GLU A 1 114 ? 9.955 -31.609 -21.222 0.39 18.13 122 GLU A C 1
ATOM 745 C C B GLU A 1 114 ? 9.976 -31.579 -21.245 0.61 18.01 122 GLU A C 1
ATOM 746 O O A GLU A 1 114 ? 8.840 -31.896 -21.669 0.39 20.68 122 GLU A O 1
ATOM 747 O O B GLU A 1 114 ? 8.873 -31.833 -21.739 0.61 20.73 122 GLU A O 1
ATOM 758 N N . ARG A 1 115 ? 10.128 -30.879 -20.124 1.00 17.14 123 ARG A N 1
ATOM 759 C CA . ARG A 1 115 ? 8.994 -30.233 -19.476 1.00 14.57 123 ARG A CA 1
ATOM 760 C C . ARG A 1 115 ? 8.419 -29.161 -20.396 1.00 16.09 123 ARG A C 1
ATOM 761 O O . ARG A 1 115 ? 9.153 -28.459 -21.095 1.00 18.00 123 ARG A O 1
ATOM 769 N N . VAL A 1 116 ? 7.093 -29.011 -20.371 1.00 17.18 124 VAL A N 1
ATOM 770 C CA . VAL A 1 116 ? 6.414 -28.151 -21.338 1.00 16.70 124 VAL A CA 1
ATOM 771 C C . VAL A 1 116 ? 6.409 -26.700 -20.875 1.00 17.11 124 VAL A C 1
ATOM 772 O O . VAL A 1 116 ? 5.423 -25.979 -21.056 1.00 18.81 124 VAL A O 1
ATOM 776 N N . VAL A 1 117 ? 7.527 -26.255 -20.297 1.00 14.78 125 VAL A N 1
ATOM 777 C CA . VAL A 1 117 ? 7.670 -24.859 -19.905 1.00 13.64 125 VAL A CA 1
ATOM 778 C C . VAL A 1 117 ? 7.560 -23.964 -21.137 1.00 16.91 125 VAL A C 1
ATOM 779 O O . VAL A 1 117 ? 8.103 -24.276 -22.201 1.00 21.99 125 VAL A O 1
ATOM 783 N N . GLY A 1 118 ? 6.842 -22.847 -21.002 1.00 15.59 126 GLY A N 1
ATOM 784 C CA . GLY A 1 118 ? 6.700 -21.882 -22.072 1.00 20.82 126 GLY A CA 1
ATOM 785 C C . GLY A 1 118 ? 5.439 -22.034 -22.896 1.00 19.86 126 GLY A C 1
ATOM 786 O O . GLY A 1 118 ? 5.072 -21.098 -23.624 1.00 19.70 126 GLY A O 1
ATOM 787 N N . THR A 1 119 ? 4.785 -23.194 -22.830 1.00 15.94 127 THR A N 1
ATOM 788 C CA . THR A 1 119 ? 3.464 -23.343 -23.416 1.00 15.66 127 THR A CA 1
ATOM 789 C C . THR A 1 119 ? 2.436 -22.562 -22.593 1.00 18.14 127 THR A C 1
ATOM 790 O O . THR A 1 119 ? 2.683 -22.184 -21.445 1.00 15.40 127 THR A O 1
ATOM 794 N N . ALA A 1 120 ? 1.275 -22.307 -23.195 1.00 18.02 128 ALA A N 1
ATOM 795 C CA . ALA A 1 120 ? 0.259 -21.467 -22.572 1.00 16.82 128 ALA A CA 1
ATOM 796 C C . ALA A 1 120 ? -1.020 -22.248 -22.297 1.00 14.15 128 ALA A C 1
ATOM 797 O O . ALA A 1 120 ? -1.318 -23.248 -22.959 1.00 18.97 128 ALA A O 1
ATOM 799 N N . LEU A 1 121 ? -1.779 -21.771 -21.313 1.00 13.88 129 LEU A N 1
ATOM 800 C CA . LEU A 1 121 ? -3.133 -22.266 -21.110 1.00 14.19 129 LEU A CA 1
ATOM 801 C C . LEU A 1 121 ? -3.990 -21.907 -22.318 1.00 16.52 129 LEU A C 1
ATOM 802 O O . LEU A 1 121 ? -3.923 -20.785 -22.828 1.00 16.78 129 LEU A O 1
ATOM 807 N N . ASP A 1 122 ? -4.795 -22.867 -22.772 1.00 16.13 130 ASP A N 1
ATOM 808 C CA . ASP A 1 122 ? -5.646 -22.666 -23.944 1.00 15.66 130 ASP A CA 1
ATOM 809 C C . ASP A 1 122 ? -6.601 -21.498 -23.712 1.00 19.11 130 ASP A C 1
ATOM 810 O O . ASP A 1 122 ? -7.475 -21.561 -22.841 1.00 19.84 130 ASP A O 1
ATOM 815 N N . SER A 1 123 ? -6.449 -20.438 -24.512 1.00 16.64 131 SER A N 1
ATOM 816 C CA . SER A 1 123 ? -7.253 -19.234 -24.319 1.00 21.94 131 SER A CA 1
ATOM 817 C C . SER A 1 123 ? -8.704 -19.413 -24.744 1.00 20.85 131 SER A C 1
ATOM 818 O O . SER A 1 123 ? -9.523 -18.527 -24.469 1.00 21.00 131 SER A O 1
ATOM 821 N N . SER A 1 124 ? -9.051 -20.528 -25.389 1.00 18.01 132 SER A N 1
ATOM 822 C CA . SER A 1 124 ? -10.439 -20.787 -25.759 1.00 22.45 132 SER A CA 1
ATOM 823 C C . SER A 1 124 ? -11.189 -21.597 -24.709 1.00 25.25 132 SER A C 1
ATOM 824 O O . SER A 1 124 ? -12.396 -21.814 -24.859 1.00 25.57 132 SER A O 1
ATOM 827 N N . GLY A 1 125 ? -10.512 -22.050 -23.655 1.00 20.10 133 GLY A N 1
ATOM 828 C CA . GLY A 1 125 ? -11.129 -22.945 -22.707 1.00 14.79 133 GLY A CA 1
ATOM 829 C C . GLY A 1 125 ? -11.799 -22.229 -21.547 1.00 19.51 133 GLY A C 1
ATOM 830 O O . GLY A 1 125 ? -11.541 -21.063 -21.256 1.00 15.16 133 GLY A O 1
ATOM 831 N N . ASP A 1 126 ? -12.683 -22.961 -20.871 1.00 15.05 134 ASP A N 1
ATOM 832 C CA . ASP A 1 126 ? -13.368 -22.395 -19.718 1.00 11.62 134 ASP A CA 1
ATOM 833 C C . ASP A 1 126 ? -12.465 -22.270 -18.500 1.00 14.88 134 ASP A C 1
ATOM 834 O O . ASP A 1 126 ? -12.731 -21.423 -17.639 1.00 15.07 134 ASP A O 1
ATOM 839 N N . ALA A 1 127 ? -11.405 -23.079 -18.403 1.00 13.79 135 ALA A N 1
ATOM 840 C CA . ALA A 1 127 ? -10.477 -22.908 -17.286 1.00 13.75 135 ALA A CA 1
ATOM 841 C C . ALA A 1 127 ? -9.806 -21.544 -17.354 1.00 16.17 135 ALA A C 1
ATOM 842 O O . ALA A 1 127 ? -9.682 -20.846 -16.340 1.00 12.53 135 ALA A O 1
ATOM 844 N N . TYR A 1 128 ? -9.403 -21.137 -18.560 1.00 15.59 136 TYR A N 1
ATOM 845 C CA . TYR A 1 128 ? -8.833 -19.812 -18.789 1.00 15.85 136 TYR A CA 1
ATOM 846 C C . TYR A 1 128 ? -9.815 -18.706 -18.409 1.00 17.19 136 TYR A C 1
ATOM 847 O O . TYR A 1 128 ? -9.444 -17.737 -17.736 1.00 16.11 136 TYR A O 1
ATOM 856 N N . ARG A 1 129 ? -11.071 -18.821 -18.857 1.00 12.98 137 ARG A N 1
ATOM 857 C CA . ARG A 1 129 ? -12.080 -17.822 -18.506 1.00 13.97 137 ARG A CA 1
ATOM 858 C C . ARG A 1 129 ? -12.304 -17.778 -17.005 1.00 17.17 137 ARG A C 1
ATOM 859 O O . ARG A 1 129 ? -12.478 -16.702 -16.424 1.00 20.22 137 ARG A O 1
ATOM 867 N N . THR A 1 130 ? -12.330 -18.948 -16.372 1.00 13.93 138 THR A N 1
ATOM 868 C CA . THR A 1 130 ? -12.577 -19.027 -14.936 1.00 11.14 138 THR A CA 1
ATOM 869 C C . THR A 1 130 ? -11.475 -18.320 -14.159 1.00 16.45 138 THR A C 1
ATOM 870 O O . THR A 1 130 ? -11.748 -17.508 -13.266 1.00 18.85 138 THR A O 1
ATOM 874 N N . LEU A 1 131 ? -10.217 -18.612 -14.498 1.00 15.50 139 LEU A N 1
ATOM 875 C CA . LEU A 1 131 ? -9.090 -17.964 -13.833 1.00 18.06 139 LEU A CA 1
ATOM 876 C C . LEU A 1 131 ? -9.104 -16.453 -14.047 1.00 20.35 139 LEU A C 1
ATOM 877 O O . LEU A 1 131 ? -8.881 -15.679 -13.107 1.00 15.98 139 LEU A O 1
ATOM 882 N N . ASN A 1 132 ? -9.340 -16.009 -15.280 1.00 17.58 140 ASN A N 1
ATOM 883 C CA . ASN A 1 132 ? -9.402 -14.573 -15.523 1.00 18.81 140 ASN A CA 1
ATOM 884 C C . ASN A 1 132 ? -10.549 -13.911 -14.780 1.00 20.78 140 ASN A C 1
ATOM 885 O O . ASN A 1 132 ? -10.467 -12.715 -14.481 1.00 28.01 140 ASN A O 1
ATOM 890 N N . ALA A 1 133 ? -11.604 -14.654 -14.470 1.00 21.37 141 ALA A N 1
ATOM 891 C CA . ALA A 1 133 ? -12.688 -14.127 -13.650 1.00 21.00 141 ALA A CA 1
ATOM 892 C C . ALA A 1 133 ? -12.383 -14.182 -12.157 1.00 31.84 141 ALA A C 1
ATOM 893 O O . ALA A 1 133 ? -13.228 -13.767 -11.355 1.00 30.31 141 ALA A O 1
ATOM 895 N N . GLY A 1 134 ? -11.211 -14.678 -11.763 1.00 21.31 142 GLY A N 1
ATOM 896 C CA . GLY A 1 134 ? -10.852 -14.774 -10.362 1.00 16.46 142 GLY A CA 1
ATOM 897 C C . GLY A 1 134 ? -11.351 -16.014 -9.653 1.00 26.58 142 GLY A C 1
ATOM 898 O O . GLY A 1 134 ? -11.277 -16.076 -8.420 1.00 24.22 142 GLY A O 1
ATOM 899 N N . GLY A 1 135 ? -11.854 -17.007 -10.385 1.00 16.59 143 GLY A N 1
ATOM 900 C CA . GLY A 1 135 ? -12.388 -18.210 -9.794 1.00 16.06 143 GLY A CA 1
ATOM 901 C C . GLY A 1 135 ? -11.458 -19.406 -9.925 1.00 21.22 143 GLY A C 1
ATOM 902 O O . GLY A 1 135 ? -10.384 -19.354 -10.527 1.00 17.47 143 GLY A O 1
ATOM 903 N N . THR A 1 136 ? -11.903 -20.509 -9.331 1.00 14.74 144 THR A N 1
ATOM 904 C CA . THR A 1 136 ? -11.231 -21.790 -9.472 1.00 15.39 144 THR A CA 1
ATOM 905 C C . THR A 1 136 ? -12.012 -22.682 -10.429 1.00 16.94 144 THR A C 1
ATOM 906 O O . THR A 1 136 ? -13.241 -22.599 -10.524 1.00 17.09 144 THR A O 1
ATOM 910 N N . TYR A 1 137 ? -11.277 -23.539 -11.133 1.00 14.04 145 TYR A N 1
ATOM 911 C CA . TYR A 1 137 ? -11.826 -24.477 -12.106 1.00 14.53 145 TYR A CA 1
ATOM 912 C C . TYR A 1 137 ? -11.463 -25.890 -11.695 1.00 15.08 145 TYR A C 1
ATOM 913 O O . TYR A 1 137 ? -10.281 -26.219 -11.572 1.00 14.10 145 TYR A O 1
ATOM 922 N N . PHE A 1 138 ? -12.478 -26.715 -11.474 1.00 12.80 146 PHE A N 1
ATOM 923 C CA . PHE A 1 138 ? -12.295 -28.137 -11.233 1.00 15.58 146 PHE A CA 1
ATOM 924 C C . PHE A 1 138 ? -13.213 -28.882 -12.184 1.00 11.81 146 PHE A C 1
ATOM 925 O O . PHE A 1 138 ? -14.432 -28.701 -12.140 1.00 17.26 146 PHE A O 1
ATOM 933 N N . GLY A 1 139 ? -12.628 -29.690 -13.052 1.00 12.52 147 GLY A N 1
ATOM 934 C CA . GLY A 1 139 ? -13.386 -30.427 -14.044 1.00 10.59 147 GLY A CA 1
ATOM 935 C C . GLY A 1 139 ? -12.443 -30.963 -15.100 1.00 14.95 147 GLY A C 1
ATOM 936 O O . GLY A 1 139 ? -11.225 -30.815 -15.008 1.00 13.38 147 GLY A O 1
ATOM 937 N N . GLU A 1 140 ? -13.033 -31.583 -16.121 1.00 11.20 148 GLU A N 1
ATOM 938 C CA . GLU A 1 140 ? -12.227 -32.105 -17.221 1.00 11.42 148 GLU A CA 1
ATOM 939 C C . GLU A 1 140 ? -11.720 -30.967 -18.102 1.00 12.32 148 GLU A C 1
ATOM 940 O O . GLU A 1 140 ? -12.396 -29.954 -18.291 1.00 15.18 148 GLU A O 1
ATOM 946 N N . ALA A 1 141 ? -10.502 -31.132 -18.631 1.00 15.57 149 ALA A N 1
ATOM 947 C CA . ALA A 1 141 ? -9.962 -30.191 -19.608 1.00 10.95 149 ALA A CA 1
ATOM 948 C C . ALA A 1 141 ? -8.914 -30.887 -20.460 1.00 13.74 149 ALA A C 1
ATOM 949 O O . ALA A 1 141 ? -8.251 -31.826 -20.011 1.00 14.77 149 ALA A O 1
ATOM 951 N N . THR A 1 142 ? -8.778 -30.408 -21.695 1.00 13.93 150 THR A N 1
ATOM 952 C CA . THR A 1 142 ? -7.692 -30.825 -22.569 1.00 14.89 150 THR A CA 1
ATOM 953 C C . THR A 1 142 ? -6.423 -30.054 -22.241 1.00 15.32 150 THR A C 1
ATOM 954 O O . THR A 1 142 ? -6.451 -28.834 -22.071 1.00 17.26 150 THR A O 1
ATOM 958 N N . ILE A 1 143 ? -5.303 -30.769 -22.175 1.00 14.92 151 ILE A N 1
ATOM 959 C CA . ILE A 1 143 ? -3.988 -30.156 -22.030 1.00 15.37 151 ILE A CA 1
ATOM 960 C C . ILE A 1 143 ? -3.080 -30.740 -23.095 1.00 19.38 151 ILE A C 1
ATOM 961 O O . ILE A 1 143 ? -2.835 -31.951 -23.102 1.00 18.73 151 ILE A O 1
ATOM 966 N N . LEU A 1 144 ? -2.588 -29.885 -23.989 1.00 16.15 152 LEU A N 1
ATOM 967 C CA . LEU A 1 144 ? -1.632 -30.287 -25.017 1.00 14.78 152 LEU A CA 1
ATOM 968 C C . LEU A 1 144 ? -2.084 -31.568 -25.715 1.00 19.61 152 LEU A C 1
ATOM 969 O O . LEU A 1 144 ? -1.337 -32.541 -25.838 1.00 20.24 152 LEU A O 1
ATOM 974 N N . GLY A 1 145 ? -3.353 -31.584 -26.118 1.00 18.00 153 GLY A N 1
ATOM 975 C CA . GLY A 1 145 ? -3.882 -32.642 -26.949 1.00 18.62 153 GLY A CA 1
ATOM 976 C C . GLY A 1 145 ? -4.594 -33.775 -26.238 1.00 19.52 153 GLY A C 1
ATOM 977 O O . GLY A 1 145 ? -5.272 -34.561 -26.911 1.00 21.99 153 GLY A O 1
ATOM 978 N N . SER A 1 146 ? -4.471 -33.899 -24.917 1.00 17.69 154 SER A N 1
ATOM 979 C CA . SER A 1 146 ? -5.043 -35.039 -24.214 1.00 20.48 154 SER A CA 1
ATOM 980 C C . SER A 1 146 ? -5.914 -34.575 -23.053 1.00 18.02 154 SER A C 1
ATOM 981 O O . SER A 1 146 ? -5.770 -33.459 -22.553 1.00 16.95 154 SER A O 1
ATOM 984 N N . ALA A 1 147 ? -6.818 -35.460 -22.626 1.00 16.71 155 ALA A N 1
ATOM 985 C CA . ALA A 1 147 ? -7.828 -35.128 -21.622 1.00 16.72 155 ALA A CA 1
ATOM 986 C C . ALA A 1 147 ? -7.352 -35.432 -20.203 1.00 15.45 155 ALA A C 1
ATOM 987 O O . ALA A 1 147 ? -6.763 -36.483 -19.935 1.00 16.49 155 ALA A O 1
ATOM 989 N N . TYR A 1 148 ? -7.640 -34.506 -19.292 1.00 11.50 156 TYR A N 1
ATOM 990 C CA . TYR A 1 148 ? -7.291 -34.634 -17.884 1.00 10.47 156 TYR A CA 1
ATOM 991 C C . TYR A 1 148 ? -8.476 -34.249 -17.016 1.00 11.37 156 TYR A C 1
ATOM 992 O O . TYR A 1 148 ? -9.345 -33.482 -17.430 1.00 14.80 156 TYR A O 1
ATOM 1001 N N A MET A 1 149 ? -8.495 -34.786 -15.798 0.49 13.27 157 MET A N 1
ATOM 1002 N N B MET A 1 149 ? -8.492 -34.781 -15.799 0.51 13.22 157 MET A N 1
ATOM 1003 C CA A MET A 1 149 ? -9.296 -34.205 -14.732 0.49 16.82 157 MET A CA 1
ATOM 1004 C CA B MET A 1 149 ? -9.289 -34.212 -14.722 0.51 16.84 157 MET A CA 1
ATOM 1005 C C A MET A 1 149 ? -8.411 -33.199 -14.011 0.49 13.72 157 MET A C 1
ATOM 1006 C C B MET A 1 149 ? -8.405 -33.194 -14.015 0.51 12.51 157 MET A C 1
ATOM 1007 O O A MET A 1 149 ? -7.282 -33.523 -13.635 0.49 16.26 157 MET A O 1
ATOM 1008 O O B MET A 1 149 ? -7.266 -33.507 -13.654 0.51 16.26 157 MET A O 1
ATOM 1017 N N . THR A 1 150 ? -8.903 -31.973 -13.857 1.00 11.11 158 THR A N 1
ATOM 1018 C CA . THR A 1 150 ? -8.053 -30.848 -13.484 1.00 10.87 158 THR A CA 1
ATOM 1019 C C . THR A 1 150 ? -8.594 -30.057 -12.303 1.00 15.34 158 THR A C 1
ATOM 1020 O O . THR A 1 150 ? -9.784 -30.091 -11.979 1.00 11.77 158 THR A O 1
ATOM 1024 N N . GLY A 1 151 ? -7.665 -29.341 -11.671 1.00 10.71 159 GLY A N 1
ATOM 1025 C CA . GLY A 1 151 ? -7.958 -28.256 -10.761 1.00 12.65 159 GLY A CA 1
ATOM 1026 C C . GLY A 1 151 ? -7.030 -27.095 -11.061 1.00 14.72 159 GLY A C 1
ATOM 1027 O O . GLY A 1 151 ? -5.808 -27.267 -11.058 1.00 14.14 159 GLY A O 1
ATOM 1028 N N . TYR A 1 152 ? -7.588 -25.920 -11.350 1.00 13.26 160 TYR A N 1
ATOM 1029 C CA . TYR A 1 152 ? -6.822 -24.697 -11.568 1.00 10.28 160 TYR A CA 1
ATOM 1030 C C . TYR A 1 152 ? -7.251 -23.663 -10.541 1.00 13.89 160 TYR A C 1
ATOM 1031 O O . TYR A 1 152 ? -8.444 -23.367 -10.420 1.00 14.26 160 TYR A O 1
ATOM 1040 N N A VAL A 1 153 ? -6.278 -23.095 -9.835 0.59 14.54 161 VAL A N 1
ATOM 1041 N N B VAL A 1 153 ? -6.290 -23.123 -9.800 0.41 14.43 161 VAL A N 1
ATOM 1042 C CA A VAL A 1 153 ? -6.521 -22.132 -8.763 0.59 13.93 161 VAL A CA 1
ATOM 1043 C CA B VAL A 1 153 ? -6.581 -22.110 -8.789 0.41 14.11 161 VAL A CA 1
ATOM 1044 C C A VAL A 1 153 ? -5.689 -20.878 -9.014 0.59 15.30 161 VAL A C 1
ATOM 1045 C C B VAL A 1 153 ? -5.710 -20.883 -9.030 0.41 15.50 161 VAL A C 1
ATOM 1046 O O A VAL A 1 153 ? -4.521 -20.989 -9.409 0.59 14.53 161 VAL A O 1
ATOM 1047 O O B VAL A 1 153 ? -4.552 -21.014 -9.454 0.41 14.47 161 VAL A O 1
ATOM 1054 N N . PRO A 1 154 ? -6.230 -19.676 -8.809 1.00 15.55 162 PRO A N 1
ATOM 1055 C CA . PRO A 1 154 ? -5.394 -18.474 -8.940 1.00 16.07 162 PRO A CA 1
ATOM 1056 C C . PRO A 1 154 ? -4.228 -18.480 -7.964 1.00 19.62 162 PRO A C 1
ATOM 1057 O O . PRO A 1 154 ? -4.305 -19.039 -6.864 1.00 16.58 162 PRO A O 1
ATOM 1061 N N . LEU A 1 155 ? -3.136 -17.841 -8.385 1.00 18.47 163 LEU A N 1
ATOM 1062 C CA . LEU A 1 155 ? -1.986 -17.573 -7.531 1.00 19.51 163 LEU A CA 1
ATOM 1063 C C . LEU A 1 155 ? -1.871 -16.069 -7.334 1.00 22.37 163 LEU A C 1
ATOM 1064 O O . LEU A 1 155 ? -1.840 -15.315 -8.311 1.00 16.73 163 LEU A O 1
ATOM 1069 N N . LEU A 1 156 ? -1.820 -15.635 -6.073 1.00 19.23 164 LEU A N 1
ATOM 1070 C CA . LEU A 1 156 ? -1.854 -14.220 -5.725 1.00 29.30 164 LEU A CA 1
ATOM 1071 C C . LEU A 1 156 ? -0.530 -13.782 -5.112 1.00 23.45 164 LEU A C 1
ATOM 1072 O O . LEU A 1 156 ? 0.169 -14.576 -4.481 1.00 23.40 164 LEU A O 1
ATOM 1077 N N . ASP A 1 157 ? -0.193 -12.506 -5.300 1.00 29.57 165 ASP A N 1
ATOM 1078 C CA . ASP A 1 157 ? 0.938 -11.901 -4.612 1.00 22.23 165 ASP A CA 1
ATOM 1079 C C . ASP A 1 157 ? 0.505 -11.361 -3.246 1.00 40.06 165 ASP A C 1
ATOM 1080 O O . ASP A 1 157 ? -0.631 -11.557 -2.807 1.00 31.99 165 ASP A O 1
ATOM 1085 N N A ARG A 1 158 ? 1.422 -10.661 -2.567 0.43 33.47 166 ARG A N 1
ATOM 1086 N N B ARG A 1 158 ? 1.429 -10.661 -2.576 0.57 33.50 166 ARG A N 1
ATOM 1087 C CA A ARG A 1 158 ? 1.138 -10.163 -1.222 0.43 35.06 166 ARG A CA 1
ATOM 1088 C CA B ARG A 1 158 ? 1.166 -10.145 -1.234 0.57 35.11 166 ARG A CA 1
ATOM 1089 C C A ARG A 1 158 ? 0.017 -9.128 -1.202 0.43 37.87 166 ARG A C 1
ATOM 1090 C C B ARG A 1 158 ? 0.027 -9.131 -1.206 0.57 37.87 166 ARG A C 1
ATOM 1091 O O A ARG A 1 158 ? -0.617 -8.929 -0.159 0.43 37.47 166 ARG A O 1
ATOM 1092 O O B ARG A 1 158 ? -0.613 -8.953 -0.163 0.57 37.50 166 ARG A O 1
ATOM 1107 N N . THR A 1 159 ? -0.231 -8.445 -2.315 1.00 36.94 167 THR A N 1
ATOM 1108 C CA . THR A 1 159 ? -1.284 -7.437 -2.353 1.00 36.62 167 THR A CA 1
ATOM 1109 C C . THR A 1 159 ? -2.634 -8.021 -2.747 1.00 43.22 167 THR A C 1
ATOM 1110 O O . THR A 1 159 ? -3.626 -7.284 -2.783 1.00 44.23 167 THR A O 1
ATOM 1114 N N . GLY A 1 160 ? -2.698 -9.323 -3.026 1.00 47.01 168 GLY A N 1
ATOM 1115 C CA . GLY A 1 160 ? -3.919 -9.963 -3.468 1.00 43.17 168 GLY A CA 1
ATOM 1116 C C . GLY A 1 160 ? -4.139 -9.925 -4.961 1.00 35.28 168 GLY A C 1
ATOM 1117 O O . GLY A 1 160 ? -5.205 -10.347 -5.426 1.00 41.96 168 GLY A O 1
ATOM 1118 N N A GLN A 1 161 ? -3.174 -9.418 -5.725 0.48 32.87 169 GLN A N 1
ATOM 1119 N N B GLN A 1 161 ? -3.164 -9.444 -5.723 0.52 32.87 169 GLN A N 1
ATOM 1120 C CA A GLN A 1 161 ? -3.284 -9.371 -7.175 0.48 31.74 169 GLN A CA 1
ATOM 1121 C CA B GLN A 1 161 ? -3.274 -9.370 -7.171 0.52 31.73 169 GLN A CA 1
ATOM 1122 C C A GLN A 1 161 ? -2.910 -10.718 -7.778 0.48 27.38 169 GLN A C 1
ATOM 1123 C C B GLN A 1 161 ? -2.881 -10.699 -7.805 0.52 27.40 169 GLN A C 1
ATOM 1124 O O A GLN A 1 161 ? -1.960 -11.371 -7.337 0.48 24.61 169 GLN A O 1
ATOM 1125 O O B GLN A 1 161 ? -1.900 -11.328 -7.401 0.52 24.58 169 GLN A O 1
ATOM 1136 N N . ALA A 1 162 ? -3.667 -11.133 -8.790 1.00 32.34 170 ALA A N 1
ATOM 1137 C CA . ALA A 1 162 ? -3.399 -12.394 -9.470 1.00 28.06 170 ALA A CA 1
ATOM 1138 C C . ALA A 1 162 ? -2.125 -12.273 -10.294 1.00 25.22 170 ALA A C 1
ATOM 1139 O O . ALA A 1 162 ? -2.012 -11.395 -11.154 1.00 25.54 170 ALA A O 1
ATOM 1141 N N . ILE A 1 163 ? -1.162 -13.151 -10.023 1.00 17.36 171 ILE A N 1
ATOM 1142 C CA . ILE A 1 163 ? 0.094 -13.199 -10.758 1.00 19.54 171 ILE A CA 1
ATOM 1143 C C . ILE A 1 163 ? 0.268 -14.505 -11.511 1.00 19.50 171 ILE A C 1
ATOM 1144 O O . ILE A 1 163 ? 1.288 -14.688 -12.183 1.00 16.90 171 ILE A O 1
ATOM 1149 N N . GLY A 1 164 ? -0.682 -15.427 -11.399 1.00 16.40 172 GLY A N 1
ATOM 1150 C CA . GLY A 1 164 ? -0.533 -16.716 -12.052 1.00 15.75 172 GLY A CA 1
ATOM 1151 C C . GLY A 1 164 ? -1.604 -17.682 -11.609 1.00 15.94 172 GLY A C 1
ATOM 1152 O O . GLY A 1 164 ? -2.693 -17.279 -11.185 1.00 19.21 172 GLY A O 1
ATOM 1153 N N . ALA A 1 165 ? -1.281 -18.966 -11.711 1.00 15.54 173 ALA A N 1
ATOM 1154 C CA . ALA A 1 165 ? -2.230 -20.001 -11.347 1.00 16.33 173 ALA A CA 1
ATOM 1155 C C . ALA A 1 165 ? -1.478 -21.267 -10.974 1.00 16.61 173 ALA A C 1
ATOM 1156 O O . ALA A 1 165 ? -0.370 -21.513 -11.454 1.00 16.41 173 ALA A O 1
ATOM 1158 N N . CYS A 1 166 ? -2.074 -22.045 -10.077 1.00 13.83 174 CYS A N 1
ATOM 1159 C CA . CYS A 1 166 ? -1.573 -23.368 -9.744 1.00 10.40 174 CYS A CA 1
ATOM 1160 C C . CYS A 1 166 ? -2.534 -24.408 -10.293 1.00 11.99 174 CYS A C 1
ATOM 1161 O O . CYS A 1 166 ? -3.752 -24.216 -10.260 1.00 17.84 174 CYS A O 1
ATOM 1164 N N . PHE A 1 167 ? -1.979 -25.512 -10.779 1.00 12.09 175 PHE A N 1
ATOM 1165 C CA . PHE A 1 167 ? -2.751 -26.570 -11.410 1.00 10.94 175 PHE A CA 1
ATOM 1166 C C . PHE A 1 167 ? -2.268 -27.925 -10.919 1.00 11.12 175 PHE A C 1
ATOM 1167 O O . PHE A 1 167 ? -1.068 -28.133 -10.742 1.00 15.76 175 PHE A O 1
ATOM 1175 N N . VAL A 1 168 ? -3.211 -28.844 -10.722 1.00 10.96 176 VAL A N 1
ATOM 1176 C CA . VAL A 1 168 ? -2.938 -30.262 -10.545 1.00 9.11 176 VAL A CA 1
ATOM 1177 C C . VAL A 1 168 ? -3.916 -31.027 -11.425 1.00 13.39 176 VAL A C 1
ATOM 1178 O O . VAL A 1 168 ? -5.030 -30.566 -11.689 1.00 14.36 176 VAL A O 1
ATOM 1182 N N . GLY A 1 169 ? -3.494 -32.201 -11.886 1.00 12.88 177 GLY A N 1
ATOM 1183 C CA . GLY A 1 169 ? -4.351 -32.987 -12.755 1.00 11.34 177 GLY A CA 1
ATOM 1184 C C . GLY A 1 169 ? -4.039 -34.464 -12.710 1.00 14.92 177 GLY A C 1
ATOM 1185 O O . GLY A 1 169 ? -2.989 -34.887 -12.219 1.00 15.03 177 GLY A O 1
ATOM 1186 N N . VAL A 1 170 ? -4.999 -35.252 -13.198 1.00 12.97 178 VAL A N 1
ATOM 1187 C CA . VAL A 1 170 ? -4.819 -36.675 -13.456 1.00 16.20 178 VAL A CA 1
ATOM 1188 C C . VAL A 1 170 ? -5.326 -36.935 -14.867 1.00 14.34 178 VAL A C 1
ATOM 1189 O O . VAL A 1 170 ? -6.427 -36.498 -15.218 1.00 17.56 178 VAL A O 1
ATOM 1193 N N . SER A 1 171 ? -4.524 -37.612 -15.686 1.00 14.72 179 SER A N 1
ATOM 1194 C CA . SER A 1 171 ? -4.962 -37.872 -17.051 1.00 16.75 179 SER A CA 1
ATOM 1195 C C . SER A 1 171 ? -6.128 -38.853 -17.053 1.00 20.72 179 SER A C 1
ATOM 1196 O O . SER A 1 171 ? -6.217 -39.747 -16.210 1.00 18.24 179 SER A O 1
ATOM 1199 N N . ILE A 1 172 ? -7.040 -38.671 -18.013 1.00 19.42 180 ILE A N 1
ATOM 1200 C CA . ILE A 1 172 ? -8.142 -39.617 -18.176 1.00 21.41 180 ILE A CA 1
ATOM 1201 C C . ILE A 1 172 ? -7.604 -41.012 -18.467 1.00 23.65 180 ILE A C 1
ATOM 1202 O O . ILE A 1 172 ? -8.186 -42.019 -18.041 1.00 30.93 180 ILE A O 1
ATOM 1207 N N A GLU A 1 173 ? -6.487 -41.088 -19.193 0.57 26.05 181 GLU A N 1
ATOM 1208 N N B GLU A 1 173 ? -6.486 -41.098 -19.193 0.43 26.11 181 GLU A N 1
ATOM 1209 C CA A GLU A 1 173 ? -5.805 -42.357 -19.426 0.57 33.11 181 GLU A CA 1
ATOM 1210 C CA B GLU A 1 173 ? -5.835 -42.386 -19.415 0.43 33.05 181 GLU A CA 1
ATOM 1211 C C A GLU A 1 173 ? -5.473 -43.059 -18.112 0.57 35.82 181 GLU A C 1
ATOM 1212 C C B GLU A 1 173 ? -5.494 -43.065 -18.094 0.43 35.80 181 GLU A C 1
ATOM 1213 O O A GLU A 1 173 ? -5.701 -44.266 -17.963 0.57 35.63 181 GLU A O 1
ATOM 1214 O O B GLU A 1 173 ? -5.727 -44.269 -17.929 0.43 35.86 181 GLU A O 1
ATOM 1225 N N . SER A 1 174 ? -4.933 -42.311 -17.144 1.00 27.70 182 SER A N 1
ATOM 1226 C CA . SER A 1 174 ? -4.598 -42.888 -15.843 1.00 34.23 182 SER A CA 1
ATOM 1227 C C . SER A 1 174 ? -5.846 -43.351 -15.104 1.00 34.78 182 SER A C 1
ATOM 1228 O O . SER A 1 174 ? -5.846 -44.418 -14.479 1.00 36.18 182 SER A O 1
ATOM 1231 N N . VAL A 1 175 ? -6.915 -42.551 -15.154 1.00 26.90 183 VAL A N 1
ATOM 1232 C CA . VAL A 1 175 ? -8.159 -42.921 -14.484 1.00 29.94 183 VAL A CA 1
ATOM 1233 C C . VAL A 1 175 ? -8.713 -44.211 -15.076 1.00 37.84 183 VAL A C 1
ATOM 1234 O O . VAL A 1 175 ? -9.110 -45.130 -14.351 1.00 41.91 183 VAL A O 1
ATOM 1238 N N . ASN A 1 176 ? -8.757 -44.291 -16.409 1.00 33.70 184 ASN A N 1
ATOM 1239 C CA . ASN A 1 176 ? -9.262 -45.491 -17.068 1.00 39.24 184 ASN A CA 1
ATOM 1240 C C . ASN A 1 176 ? -8.410 -46.712 -16.750 1.00 56.05 184 ASN A C 1
ATOM 1241 O O . ASN A 1 176 ? -8.931 -47.831 -16.682 1.00 58.28 184 ASN A O 1
ATOM 1246 N N . ALA A 1 177 ? -7.104 -46.518 -16.549 1.00 48.83 185 ALA A N 1
ATOM 1247 C CA . ALA A 1 177 ? -6.236 -47.632 -16.182 1.00 54.95 185 ALA A CA 1
ATOM 1248 C C . ALA A 1 177 ? -6.604 -48.197 -14.815 1.00 51.64 185 ALA A C 1
ATOM 1249 O O . ALA A 1 177 ? -6.560 -49.416 -14.611 1.00 65.00 185 ALA A O 1
ATOM 1251 N N . ILE A 1 178 ? -6.961 -47.328 -13.865 1.00 54.32 186 ILE A N 1
ATOM 1252 C CA . ILE A 1 178 ? -7.415 -47.794 -12.557 1.00 56.02 186 ILE A CA 1
ATOM 1253 C C . ILE A 1 178 ? -8.714 -48.581 -12.697 1.00 61.19 186 ILE A C 1
ATOM 1254 O O . ILE A 1 178 ? -8.873 -49.662 -12.118 1.00 68.61 186 ILE A O 1
ATOM 1259 N N . LEU A 1 179 ? -9.655 -48.053 -13.485 1.00 59.04 187 LEU A N 1
ATOM 1260 C CA . LEU A 1 179 ? -10.976 -48.665 -13.601 1.00 69.22 187 LEU A CA 1
ATOM 1261 C C . LEU A 1 179 ? -10.923 -50.033 -14.273 1.00 69.72 187 LEU A C 1
ATOM 1262 O O . LEU A 1 179 ? -11.779 -50.883 -14.006 1.00 92.82 187 LEU A O 1
ATOM 1267 N N . ASN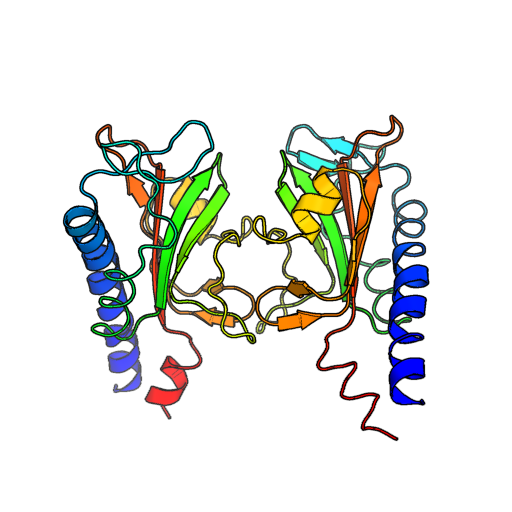 A 1 180 ? -9.941 -50.265 -15.137 1.00 74.84 188 ASN A N 1
ATOM 1268 C CA . ASN A 1 180 ? -9.843 -51.531 -15.855 1.00 86.68 188 ASN A CA 1
ATOM 1269 C C . ASN A 1 180 ? -9.101 -52.580 -15.034 1.00 80.94 188 ASN A C 1
ATOM 1270 O O . ASN A 1 180 ? -9.024 -53.748 -15.420 1.00 84.64 188 ASN A O 1
ATOM 1275 N N . VAL B 1 26 ? 21.113 -42.935 -48.560 1.00 54.79 34 VAL B N 1
ATOM 1276 C CA . VAL B 1 26 ? 20.749 -42.056 -49.667 1.00 50.53 34 VAL B CA 1
ATOM 1277 C C . VAL B 1 26 ? 19.245 -41.813 -49.705 1.00 46.05 34 VAL B C 1
ATOM 1278 O O . VAL B 1 26 ? 18.798 -40.669 -49.662 1.00 44.87 34 VAL B O 1
ATOM 1282 N N . THR B 1 27 ? 18.462 -42.894 -49.785 1.00 48.58 35 THR B N 1
ATOM 1283 C CA . THR B 1 27 ? 17.018 -42.739 -49.944 1.00 47.93 35 THR B CA 1
ATOM 1284 C C . THR B 1 27 ? 16.382 -42.066 -48.733 1.00 40.06 35 THR B C 1
ATOM 1285 O O . THR B 1 27 ? 15.418 -41.308 -48.889 1.00 44.84 35 THR B O 1
ATOM 1289 N N . ASN B 1 28 ? 16.904 -42.314 -47.527 1.00 45.20 36 ASN B N 1
ATOM 1290 C CA . ASN B 1 28 ? 16.370 -41.643 -46.344 1.00 36.38 36 ASN B CA 1
ATOM 1291 C C . ASN B 1 28 ? 16.610 -40.140 -46.408 1.00 28.12 36 ASN B C 1
ATOM 1292 O O . ASN B 1 28 ? 15.705 -39.346 -46.124 1.00 32.05 36 ASN B O 1
ATOM 1297 N N . ASN B 1 29 ? 17.824 -39.733 -46.782 1.00 38.60 37 ASN B N 1
ATOM 1298 C CA . ASN B 1 29 ? 18.125 -38.312 -46.924 1.00 30.78 37 ASN B CA 1
ATOM 1299 C C . ASN B 1 29 ? 17.303 -37.675 -48.037 1.00 31.70 37 ASN B C 1
ATOM 1300 O O . ASN B 1 29 ? 16.873 -36.520 -47.916 1.00 26.33 37 ASN B O 1
ATOM 1305 N N . ILE B 1 30 ? 17.090 -38.405 -49.133 1.00 32.02 38 ILE B N 1
ATOM 1306 C CA . ILE B 1 30 ? 16.223 -37.909 -50.198 1.00 29.09 38 ILE B CA 1
ATOM 1307 C C . ILE B 1 30 ? 14.809 -37.701 -49.673 1.00 25.85 38 ILE B C 1
ATOM 1308 O O . ILE B 1 30 ? 14.197 -36.653 -49.909 1.00 25.27 38 ILE B O 1
ATOM 1313 N N . VAL B 1 31 ? 14.273 -38.691 -48.948 1.00 21.79 39 VAL B N 1
ATOM 1314 C CA . VAL B 1 31 ? 12.940 -38.567 -48.359 1.00 22.01 39 VAL B CA 1
ATOM 1315 C C . VAL B 1 31 ? 12.859 -37.333 -47.473 1.00 21.10 39 VAL B C 1
ATOM 1316 O O . VAL B 1 31 ? 11.902 -36.550 -47.548 1.00 17.83 39 VAL B O 1
ATOM 1320 N N . ASP B 1 32 ? 13.851 -37.155 -46.599 1.00 23.49 40 ASP B N 1
ATOM 1321 C CA . ASP B 1 32 ? 13.854 -35.989 -45.727 1.00 23.25 40 ASP B CA 1
ATOM 1322 C C . ASP B 1 32 ? 13.833 -34.699 -46.536 1.00 19.51 40 ASP B C 1
ATOM 1323 O O . ASP B 1 32 ? 13.061 -33.784 -46.232 1.00 18.32 40 ASP B O 1
ATOM 1328 N N A MET B 1 33 ? 14.662 -34.616 -47.584 0.52 20.32 41 MET B N 1
ATOM 1329 N N B MET B 1 33 ? 14.663 -34.611 -47.577 0.48 20.29 41 MET B N 1
ATOM 1330 C CA A MET B 1 33 ? 14.690 -33.421 -48.427 0.52 18.24 41 MET B CA 1
ATOM 1331 C CA B MET B 1 33 ? 14.665 -33.414 -48.410 0.48 18.23 41 MET B CA 1
ATOM 1332 C C A MET B 1 33 ? 13.353 -33.203 -49.133 0.52 18.64 41 MET B C 1
ATOM 1333 C C B MET B 1 33 ? 13.308 -33.207 -49.071 0.48 18.66 41 MET B C 1
ATOM 1334 O O A MET B 1 33 ? 12.893 -32.062 -49.260 0.52 19.18 41 MET B O 1
ATOM 1335 O O B MET B 1 33 ? 12.788 -32.086 -49.100 0.48 18.98 41 MET B O 1
ATOM 1344 N N . GLN B 1 34 ? 12.708 -34.285 -49.583 1.00 16.17 42 GLN B N 1
ATOM 1345 C CA . GLN B 1 34 ? 11.427 -34.165 -50.280 1.00 17.61 42 GLN B CA 1
ATOM 1346 C C . GLN B 1 34 ? 10.310 -33.728 -49.339 1.00 19.46 42 GLN B C 1
ATOM 1347 O O . GLN B 1 34 ? 9.416 -32.968 -49.734 1.00 18.43 42 GLN B O 1
ATOM 1353 N N . VAL B 1 35 ? 10.336 -34.205 -48.093 1.00 16.43 43 VAL B N 1
ATOM 1354 C CA . VAL B 1 35 ? 9.381 -33.733 -47.091 1.00 20.40 43 VAL B CA 1
ATOM 1355 C C . VAL B 1 35 ? 9.525 -32.231 -46.887 1.00 16.61 43 VAL B C 1
ATOM 1356 O O . VAL B 1 35 ? 8.540 -31.483 -46.914 1.00 16.71 43 VAL B O 1
ATOM 1360 N N . GLN B 1 36 ? 10.758 -31.766 -46.690 1.00 13.67 44 GLN B N 1
ATOM 1361 C CA . GLN B 1 36 ? 10.966 -30.350 -46.415 1.00 15.82 44 GLN B CA 1
ATOM 1362 C C . GLN B 1 36 ? 10.687 -29.491 -47.641 1.00 14.46 44 GLN B C 1
ATOM 1363 O O . GLN B 1 36 ? 10.185 -28.372 -47.506 1.00 19.23 44 GLN B O 1
ATOM 1369 N N . ASP B 1 37 ? 10.996 -29.991 -48.841 1.00 18.68 45 ASP B N 1
ATOM 1370 C CA . ASP B 1 37 ? 10.646 -29.250 -50.051 1.00 23.41 45 ASP B CA 1
ATOM 1371 C C . ASP B 1 37 ? 9.141 -29.158 -50.216 1.00 19.66 45 ASP B C 1
ATOM 1372 O O . ASP B 1 37 ? 8.619 -28.142 -50.688 1.00 17.10 45 ASP B O 1
ATOM 1377 N N . THR B 1 38 ? 8.427 -30.222 -49.852 1.00 16.11 46 THR B N 1
ATOM 1378 C CA . THR B 1 38 ? 6.971 -30.183 -49.884 1.00 18.59 46 THR B CA 1
ATOM 1379 C C . THR B 1 38 ? 6.439 -29.123 -48.933 1.00 23.49 46 THR B C 1
ATOM 1380 O O . THR B 1 38 ? 5.537 -28.355 -49.285 1.00 16.49 46 THR B O 1
ATOM 1384 N N . LEU B 1 39 ? 7.007 -29.052 -47.727 1.00 18.42 47 LEU B N 1
ATOM 1385 C CA . LEU B 1 39 ? 6.568 -28.053 -46.762 1.00 17.72 47 LEU B CA 1
ATOM 1386 C C . LEU B 1 39 ? 6.847 -26.639 -47.258 1.00 15.70 47 LEU B C 1
ATOM 1387 O O . LEU B 1 39 ? 6.059 -25.724 -46.995 1.00 20.40 47 LEU B O 1
ATOM 1392 N N . LYS B 1 40 ? 7.968 -26.435 -47.962 1.00 18.30 48 LYS B N 1
ATOM 1393 C CA . LYS B 1 40 ? 8.250 -25.119 -48.535 1.00 20.19 48 LYS B CA 1
ATOM 1394 C C . LYS B 1 40 ? 7.149 -24.697 -49.499 1.00 25.69 48 LYS B C 1
ATOM 1395 O O . LYS B 1 40 ? 6.621 -23.580 -49.414 1.00 22.82 48 LYS B O 1
ATOM 1401 N N . GLY B 1 41 ? 6.784 -25.588 -50.421 1.00 19.26 49 GLY B N 1
ATOM 1402 C CA . GLY B 1 41 ? 5.695 -25.290 -51.336 1.00 19.66 49 GLY B CA 1
ATOM 1403 C C . GLY B 1 41 ? 4.371 -25.090 -50.623 1.00 21.46 49 GLY B C 1
ATOM 1404 O O . GLY B 1 41 ? 3.622 -24.164 -50.940 1.00 17.34 49 GLY B O 1
ATOM 1405 N N . ALA B 1 42 ? 4.067 -25.947 -49.644 1.00 18.29 50 ALA B N 1
ATOM 1406 C CA . ALA B 1 42 ? 2.796 -25.819 -48.935 1.00 20.10 50 ALA B CA 1
ATOM 1407 C C . ALA B 1 42 ? 2.728 -24.514 -48.148 1.00 17.26 50 ALA B C 1
ATOM 1408 O O . ALA B 1 42 ? 1.677 -23.869 -48.103 1.00 19.23 50 ALA B O 1
ATOM 1410 N N . ALA B 1 43 ? 3.836 -24.103 -47.527 1.00 18.11 51 ALA B N 1
ATOM 1411 C CA . ALA B 1 43 ? 3.821 -22.863 -46.756 1.00 22.13 51 ALA B CA 1
ATOM 1412 C C . ALA B 1 43 ? 3.544 -21.669 -47.660 1.00 23.90 51 ALA B C 1
ATOM 1413 O O . ALA B 1 43 ? 2.744 -20.794 -47.317 1.00 19.17 51 ALA B O 1
ATOM 1415 N N . ASN B 1 44 ? 4.177 -21.634 -48.834 1.00 21.13 52 ASN B N 1
ATOM 1416 C CA . ASN B 1 44 ? 3.883 -20.589 -49.811 1.00 20.12 52 ASN B CA 1
ATOM 1417 C C . ASN B 1 44 ? 2.445 -20.683 -50.302 1.00 22.35 52 ASN B C 1
ATOM 1418 O O . ASN B 1 44 ? 1.776 -19.660 -50.488 1.00 23.67 52 ASN B O 1
ATOM 1423 N N A MET B 1 45 ? 1.950 -21.901 -50.523 0.50 20.77 53 MET B N 1
ATOM 1424 N N B MET B 1 45 ? 1.960 -21.907 -50.536 0.50 20.79 53 MET B N 1
ATOM 1425 C CA A MET B 1 45 ? 0.570 -22.057 -50.968 0.50 20.42 53 MET B CA 1
ATOM 1426 C CA B MET B 1 45 ? 0.574 -22.101 -50.955 0.50 20.55 53 MET B CA 1
ATOM 1427 C C A MET B 1 45 ? -0.412 -21.536 -49.927 0.50 19.76 53 MET B C 1
ATOM 1428 C C B MET B 1 45 ? -0.402 -21.544 -49.929 0.50 19.79 53 MET B C 1
ATOM 1429 O O A MET B 1 45 ? -1.430 -20.930 -50.276 0.50 21.24 53 MET B O 1
ATOM 1430 O O B MET B 1 45 ? -1.410 -20.926 -50.293 0.50 21.25 53 MET B O 1
ATOM 1439 N N . LEU B 1 46 ? -0.121 -21.755 -48.641 1.00 20.62 54 LEU B N 1
ATOM 1440 C CA . LEU B 1 46 ? -1.038 -21.309 -47.596 1.00 21.10 54 LEU B CA 1
ATOM 1441 C C . LEU B 1 46 ? -1.192 -19.794 -47.601 1.00 18.26 54 LEU B C 1
ATOM 1442 O O . LEU B 1 46 ? -2.311 -19.275 -47.517 1.00 20.23 54 LEU B O 1
ATOM 1447 N N . GLY B 1 47 ? -0.078 -19.064 -47.700 1.00 19.49 55 GLY B N 1
ATO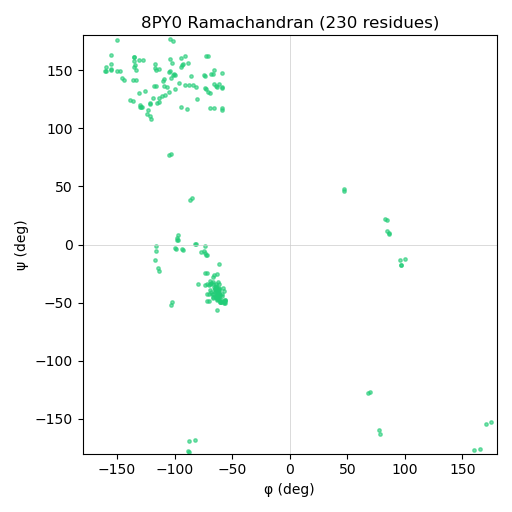M 1448 C CA . GLY B 1 47 ? -0.170 -17.616 -47.788 1.00 20.55 55 GLY B CA 1
ATOM 1449 C C . GLY B 1 47 ? -0.989 -17.170 -48.983 1.00 24.07 55 GLY B C 1
ATOM 1450 O O . GLY B 1 47 ? -1.748 -16.199 -48.904 1.00 22.39 55 GLY B O 1
ATOM 1451 N N A LEU B 1 48 ? -0.864 -17.882 -50.107 0.66 21.36 56 LEU B N 1
ATOM 1452 N N B LEU B 1 48 ? -0.853 -17.882 -50.099 0.34 21.38 56 LEU B N 1
ATOM 1453 C CA A LEU B 1 48 ? -1.639 -17.526 -51.292 0.66 21.92 56 LEU B CA 1
ATOM 1454 C CA B LEU B 1 48 ? -1.624 -17.549 -51.287 0.34 22.16 56 LEU B CA 1
ATOM 1455 C C A LEU B 1 48 ? -3.105 -17.909 -51.138 0.66 24.48 56 LEU B C 1
ATOM 1456 C C B LEU B 1 48 ? -3.096 -17.894 -51.106 0.34 24.59 56 LEU B C 1
ATOM 1457 O O A LEU B 1 48 ? -3.990 -17.194 -51.624 0.66 26.66 56 LEU B O 1
ATOM 1458 O O B LEU B 1 48 ? -3.973 -17.134 -51.534 0.34 26.61 56 LEU B O 1
ATOM 1467 N N . TYR B 1 49 ? -3.382 -19.042 -50.487 1.00 20.34 57 TYR B N 1
ATOM 1468 C CA . TYR B 1 49 ? -4.768 -19.428 -50.235 1.00 22.76 57 TYR B CA 1
ATOM 1469 C C . TYR B 1 49 ? -5.487 -18.380 -49.397 1.00 25.56 57 TYR B C 1
ATOM 1470 O O . TYR B 1 49 ? -6.660 -18.079 -49.642 1.00 28.38 57 TYR B O 1
ATOM 1479 N N . LEU B 1 50 ? -4.791 -17.808 -48.410 1.00 24.67 58 LEU B N 1
ATOM 1480 C CA . LEU B 1 50 ? -5.386 -16.761 -47.582 1.00 28.02 58 LEU B CA 1
ATOM 1481 C C . LEU B 1 50 ? -5.705 -15.518 -48.402 1.00 32.44 58 LEU B C 1
ATOM 1482 O O . LEU B 1 50 ? -6.739 -14.872 -48.187 1.00 32.59 58 LEU B O 1
ATOM 1487 N N A GLU B 1 51 ? -4.822 -15.161 -49.340 0.54 27.38 59 GLU B N 1
ATOM 1488 N N B GLU B 1 51 ? -4.826 -15.160 -49.340 0.46 27.36 59 GLU B N 1
ATOM 1489 C CA A GLU B 1 51 ? -5.096 -14.034 -50.226 0.54 34.26 59 GLU B CA 1
ATOM 1490 C CA B GLU B 1 51 ? -5.106 -14.029 -50.218 0.46 34.27 59 GLU B CA 1
ATOM 1491 C C A GLU B 1 51 ? -6.304 -14.313 -51.110 0.54 34.45 59 GLU B C 1
ATOM 1492 C C B GLU B 1 51 ? -6.307 -14.312 -51.110 0.46 34.45 59 GLU B C 1
ATOM 1493 O O A GLU B 1 51 ? -7.135 -13.426 -51.340 0.54 32.20 59 GLU B O 1
ATOM 1494 O O B GLU B 1 51 ? -7.144 -13.429 -51.338 0.46 32.18 59 GLU B O 1
ATOM 1505 N N . GLU B 1 52 ? -6.418 -15.544 -51.612 1.00 28.94 60 GLU B N 1
ATOM 1506 C CA . GLU B 1 52 ? -7.564 -15.913 -52.438 1.00 28.63 60 GLU B CA 1
ATOM 1507 C C . GLU B 1 52 ? -8.844 -15.954 -51.616 1.00 32.53 60 GLU B C 1
ATOM 1508 O O . GLU B 1 52 ? -9.890 -15.462 -52.054 1.00 36.01 60 GLU B O 1
ATOM 1514 N N . GLN B 1 53 ? -8.778 -16.543 -50.422 1.00 30.10 61 GLN B N 1
ATOM 1515 C CA . GLN B 1 53 ? -9.973 -16.712 -49.604 1.00 34.62 61 GLN B CA 1
ATOM 1516 C C . GLN B 1 53 ? -10.449 -15.385 -49.028 1.00 32.38 61 GLN B C 1
ATOM 1517 O O . GLN B 1 53 ? -11.638 -15.056 -49.100 1.00 35.61 61 GLN B O 1
ATOM 1523 N N . PHE B 1 54 ? -9.535 -14.612 -48.440 1.00 35.14 62 PHE B N 1
ATOM 1524 C CA . PHE B 1 54 ? -9.909 -13.461 -47.630 1.00 38.39 62 PHE B CA 1
ATOM 1525 C C . PHE B 1 54 ? -9.484 -12.121 -48.205 1.00 39.74 62 PHE B C 1
ATOM 1526 O O . PHE B 1 54 ? -10.043 -11.095 -47.805 1.00 33.24 62 PHE B O 1
ATOM 1534 N N . GLY B 1 55 ? -8.513 -12.098 -49.110 1.00 42.46 63 GLY B N 1
ATOM 1535 C CA . GLY B 1 55 ? -7.877 -10.863 -49.492 1.00 39.95 63 GLY B CA 1
ATOM 1536 C C . GLY B 1 55 ? -6.878 -10.456 -48.429 1.00 43.54 63 GLY B C 1
ATOM 1537 O O . GLY B 1 55 ? -6.470 -11.269 -47.593 1.00 39.58 63 GLY B O 1
ATOM 1538 N N . PRO B 1 56 ? -6.465 -9.190 -48.434 1.00 41.27 64 PRO B N 1
ATOM 1539 C CA . PRO B 1 56 ? -5.523 -8.723 -47.408 1.00 43.05 64 PRO B CA 1
ATOM 1540 C C . PRO B 1 56 ? -6.132 -8.815 -46.016 1.00 30.62 64 PRO B C 1
ATOM 1541 O O . PRO B 1 56 ? -7.287 -8.447 -45.796 1.00 36.65 64 PRO B O 1
ATOM 1545 N N . LEU B 1 57 ? -5.341 -9.316 -45.075 1.00 33.14 65 LEU B N 1
ATOM 1546 C CA . LEU B 1 57 ? -5.782 -9.512 -43.703 1.00 33.89 65 LEU B CA 1
ATOM 1547 C C . LEU B 1 57 ? -5.247 -8.413 -42.795 1.00 33.88 65 LEU B C 1
ATOM 1548 O O . LEU B 1 57 ? -4.235 -7.768 -43.080 1.00 34.71 65 LEU B O 1
ATOM 1553 N N . SER B 1 58 ? -5.949 -8.212 -41.683 1.00 34.23 66 SER B N 1
ATOM 1554 C CA . SER B 1 58 ? -5.525 -7.272 -40.658 1.00 29.81 66 SER B CA 1
ATOM 1555 C C . SER B 1 58 ? -6.033 -7.766 -39.311 1.00 27.12 66 SER B C 1
ATOM 1556 O O . SER B 1 58 ? -6.746 -8.769 -39.220 1.00 31.86 66 SER B O 1
ATOM 1559 N N . LEU B 1 59 ? -5.654 -7.047 -38.259 1.00 28.37 67 LEU B N 1
ATOM 1560 C CA . LEU B 1 59 ? -6.113 -7.301 -36.903 1.00 27.93 67 LEU B CA 1
ATOM 1561 C C . LEU B 1 59 ? -7.103 -6.222 -36.491 1.00 35.87 67 LEU B C 1
ATOM 1562 O O . LEU B 1 59 ? -6.865 -5.033 -36.723 1.00 42.10 67 LEU B O 1
ATOM 1567 N N . ASN B 1 60 ? -8.209 -6.630 -35.876 1.00 37.66 68 ASN B N 1
ATOM 1568 C CA . ASN B 1 60 ? -9.140 -5.654 -35.333 1.00 37.14 68 ASN B CA 1
ATOM 1569 C C . ASN B 1 60 ? -8.727 -5.283 -33.910 1.00 46.31 68 ASN B C 1
ATOM 1570 O O . ASN B 1 60 ? -7.719 -5.763 -33.383 1.00 42.05 68 ASN B O 1
ATOM 1575 N N . VAL B 1 61 ? -9.523 -4.413 -33.280 1.00 42.87 69 VAL B N 1
ATOM 1576 C CA . VAL B 1 61 ? -9.206 -3.931 -31.937 1.00 36.71 69 VAL B CA 1
ATOM 1577 C C . VAL B 1 61 ? -9.074 -5.095 -30.962 1.00 37.73 69 VAL B C 1
ATOM 1578 O O . VAL B 1 61 ? -8.184 -5.106 -30.102 1.00 44.71 69 VAL B O 1
ATOM 1582 N N . ALA B 1 62 ? -9.940 -6.100 -31.090 1.00 42.09 70 ALA B N 1
ATOM 1583 C CA . ALA B 1 62 ? -9.911 -7.248 -30.188 1.00 41.43 70 ALA B CA 1
ATOM 1584 C C . ALA B 1 62 ? -8.749 -8.194 -30.456 1.00 39.65 70 ALA B C 1
ATOM 1585 O O . ALA B 1 62 ? -8.613 -9.186 -29.730 1.00 47.83 70 ALA B O 1
ATOM 1587 N N . GLY B 1 63 ? -7.917 -7.927 -31.461 1.00 36.33 71 GLY B N 1
ATOM 1588 C CA . GLY B 1 63 ? -6.798 -8.799 -31.757 1.00 36.47 71 GLY B CA 1
ATOM 1589 C C . GLY B 1 63 ? -7.137 -10.010 -32.595 1.00 36.99 71 GLY B C 1
ATOM 1590 O O . GLY B 1 63 ? -6.395 -10.997 -32.567 1.00 29.97 71 GLY B O 1
ATOM 1591 N N . ASN B 1 64 ? -8.236 -9.967 -33.340 1.00 30.03 72 ASN B N 1
ATOM 1592 C CA . ASN B 1 64 ? -8.632 -11.064 -34.208 1.00 29.97 72 ASN B CA 1
ATOM 1593 C C . ASN B 1 64 ? -8.310 -10.744 -35.661 1.00 32.61 72 ASN B C 1
ATOM 1594 O O . ASN B 1 64 ? -8.426 -9.600 -36.109 1.00 30.47 72 ASN B O 1
ATOM 1599 N N . LEU B 1 65 ? -7.896 -11.775 -36.394 1.00 27.13 73 LEU B N 1
ATOM 1600 C CA . LEU B 1 65 ? -7.638 -11.633 -37.819 1.00 24.94 73 LEU B CA 1
ATOM 1601 C C . LEU B 1 65 ? -8.948 -11.418 -38.566 1.00 24.22 73 LEU B C 1
ATOM 1602 O O . LEU B 1 65 ? -9.913 -12.159 -38.364 1.00 28.70 73 LEU B O 1
ATOM 1607 N N . VAL B 1 66 ? -8.981 -10.394 -39.423 1.00 25.30 74 VAL B N 1
ATOM 1608 C CA . VAL B 1 66 ? -10.181 -10.014 -40.158 1.00 26.18 74 VAL B CA 1
ATOM 1609 C C . VAL B 1 66 ? -9.809 -9.739 -41.609 1.00 35.60 74 VAL B C 1
ATOM 1610 O O . VAL B 1 66 ? -8.647 -9.499 -41.941 1.00 35.21 74 VAL B O 1
ATOM 1614 N N . ASP B 1 67 ? -10.818 -9.768 -42.478 1.00 35.69 75 ASP B N 1
ATOM 1615 C CA . ASP B 1 67 ? -10.633 -9.401 -43.875 1.00 41.64 75 ASP B CA 1
ATOM 1616 C C . ASP B 1 67 ? -10.818 -7.890 -44.043 1.00 48.24 75 ASP B C 1
ATOM 1617 O O . ASP B 1 67 ? -10.872 -7.140 -43.065 1.00 49.40 75 ASP B O 1
ATOM 1622 N N . VAL B 1 68 ? -10.909 -7.426 -45.294 1.00 59.91 76 VAL B N 1
ATOM 1623 C CA . VAL B 1 68 ? -11.036 -5.991 -45.550 1.00 60.86 76 VAL B CA 1
ATOM 1624 C C . VAL B 1 68 ? -12.309 -5.439 -44.922 1.00 80.04 76 VAL B C 1
ATOM 1625 O O . VAL B 1 68 ? -12.323 -4.322 -44.389 1.00 63.01 76 VAL B O 1
ATOM 1629 N N . ASP B 1 69 ? -13.391 -6.219 -44.947 1.00 62.20 77 ASP B N 1
ATOM 1630 C CA . ASP B 1 69 ? -14.665 -5.768 -44.406 1.00 51.80 77 ASP B CA 1
ATOM 1631 C C . ASP B 1 69 ? -14.671 -5.700 -42.886 1.00 52.21 77 ASP B C 1
ATOM 1632 O O . ASP B 1 69 ? -15.628 -5.167 -42.314 1.00 53.00 77 ASP B O 1
ATOM 1637 N N . GLY B 1 70 ? -13.636 -6.211 -42.224 1.00 43.27 78 GLY B N 1
ATOM 1638 C CA . GLY B 1 70 ? -13.662 -6.376 -40.787 1.00 42.46 78 GLY B CA 1
ATOM 1639 C C . GLY B 1 70 ? -14.281 -7.673 -40.321 1.00 37.37 78 GLY B C 1
ATOM 1640 O O . GLY B 1 70 ? -14.502 -7.839 -39.113 1.00 37.12 78 GLY B O 1
ATOM 1641 N N . ARG B 1 71 ? -14.564 -8.595 -41.238 1.00 35.82 79 ARG B N 1
ATOM 1642 C CA . ARG B 1 71 ? -15.152 -9.881 -40.887 1.00 37.35 79 ARG B CA 1
ATOM 1643 C C . ARG B 1 71 ? -14.075 -10.833 -40.385 1.00 33.54 79 ARG B C 1
ATOM 1644 O O . ARG B 1 71 ? -13.089 -11.063 -41.093 1.00 39.76 79 ARG B O 1
ATOM 1652 N N . PRO B 1 72 ? -14.218 -11.404 -39.192 1.00 37.23 80 PRO B N 1
ATOM 1653 C CA . PRO B 1 72 ? -13.197 -12.334 -38.698 1.00 35.75 80 PRO B CA 1
ATOM 1654 C C . PRO B 1 72 ? -13.137 -13.591 -39.553 1.00 33.70 80 PRO B C 1
ATOM 1655 O O . PRO B 1 72 ? -14.131 -14.018 -40.142 1.00 30.02 80 PRO B O 1
ATOM 1659 N N . ILE B 1 73 ? -11.939 -14.182 -39.620 1.00 25.45 81 ILE B N 1
ATOM 1660 C CA . ILE B 1 73 ? -11.733 -15.390 -40.412 1.00 28.75 81 ILE B CA 1
ATOM 1661 C C . ILE B 1 73 ? -11.981 -16.666 -39.621 1.00 26.24 81 ILE B C 1
ATOM 1662 O O . ILE B 1 73 ? -11.952 -17.760 -40.208 1.00 23.70 81 ILE B O 1
ATOM 1667 N N A GLU B 1 74 ? -12.205 -16.578 -38.311 0.53 27.79 82 GLU B N 1
ATOM 1668 N N B GLU B 1 74 ? -12.249 -16.551 -38.320 0.47 27.98 82 GLU B N 1
ATOM 1669 C CA A GLU B 1 74 ? -12.265 -17.795 -37.510 0.53 25.24 82 GLU B CA 1
ATOM 1670 C CA B GLU B 1 74 ? -12.512 -17.688 -37.445 0.47 25.41 82 GLU B CA 1
ATOM 1671 C C A GLU B 1 74 ? -13.455 -18.656 -37.914 0.53 24.31 82 GLU B C 1
ATOM 1672 C C B GLU B 1 74 ? -13.498 -18.669 -38.071 0.47 24.06 82 GLU B C 1
ATOM 1673 O O A GLU B 1 74 ? -14.530 -18.155 -38.254 0.53 21.60 82 GLU B O 1
ATOM 1674 O O B GLU B 1 74 ? -14.472 -18.269 -38.716 0.47 22.41 82 GLU B O 1
ATOM 1685 N N . GLY B 1 75 ? -13.237 -19.966 -37.885 1.00 25.15 83 GLY B N 1
ATOM 1686 C CA . GLY B 1 75 ? -14.184 -20.965 -38.332 1.00 20.21 83 GLY B CA 1
ATOM 1687 C C . GLY B 1 75 ? -14.277 -21.166 -39.831 1.00 19.45 83 GLY B C 1
ATOM 1688 O O . GLY B 1 75 ? -15.095 -21.979 -40.274 1.00 23.66 83 GLY B O 1
ATOM 1689 N N . GLU B 1 76 ? -13.478 -20.466 -40.634 1.00 21.77 84 GLU B N 1
ATOM 1690 C CA . GLU B 1 76 ? -13.546 -20.575 -42.091 1.00 23.79 84 GLU B CA 1
ATOM 1691 C C . GLU B 1 76 ? -12.351 -21.395 -42.569 1.00 27.15 84 GLU B C 1
ATOM 1692 O O . GLU B 1 76 ? -11.371 -20.870 -43.105 1.00 28.46 84 GLU B O 1
ATOM 1698 N N . ASN B 1 77 ? -12.456 -22.711 -42.389 1.00 26.59 85 ASN B N 1
ATOM 1699 C CA . ASN B 1 77 ? -11.335 -23.626 -42.554 1.00 26.52 85 ASN B CA 1
ATOM 1700 C C . ASN B 1 77 ? -11.297 -24.303 -43.923 1.00 24.52 85 ASN B C 1
ATOM 1701 O O . ASN B 1 77 ? -10.483 -25.210 -44.115 1.00 28.36 85 ASN B O 1
ATOM 1706 N N . ASP B 1 78 ? -12.149 -23.890 -44.873 1.00 22.42 86 ASP B N 1
ATOM 1707 C CA . ASP B 1 78 ? -12.259 -24.602 -46.150 1.00 27.47 86 ASP B CA 1
ATOM 1708 C C . ASP B 1 78 ? -10.914 -24.712 -46.866 1.00 22.37 86 ASP B C 1
ATOM 1709 O O . ASP B 1 78 ? -10.524 -25.798 -47.309 1.00 25.23 86 ASP B O 1
ATOM 1714 N N . TYR B 1 79 ? -10.206 -23.591 -47.016 1.00 25.85 87 TYR B N 1
ATOM 1715 C CA . TYR B 1 79 ? -8.964 -23.598 -47.789 1.00 22.42 87 TYR B CA 1
ATOM 1716 C C . TYR B 1 79 ? -7.846 -24.325 -47.051 1.00 20.65 87 TYR B C 1
ATOM 1717 O O . TYR B 1 79 ? -7.077 -25.079 -47.661 1.00 24.13 87 TYR B O 1
ATOM 1726 N N . ILE B 1 80 ? -7.721 -24.096 -45.744 1.00 18.96 88 ILE B N 1
ATOM 1727 C CA . ILE B 1 80 ? -6.652 -24.756 -45.006 1.00 17.46 88 ILE B CA 1
ATOM 1728 C C . ILE B 1 80 ? -6.910 -26.258 -44.908 1.00 20.54 88 ILE B C 1
ATOM 1729 O O . ILE B 1 80 ? -5.965 -27.056 -44.884 1.00 21.38 88 ILE B O 1
ATOM 1734 N N . ASP B 1 81 ? -8.180 -26.673 -44.863 1.00 22.86 89 ASP B N 1
ATOM 1735 C CA . ASP B 1 81 ? -8.488 -28.100 -44.893 1.00 18.32 89 ASP B CA 1
ATOM 1736 C C . ASP B 1 81 ? -8.154 -28.693 -46.255 1.00 20.30 89 ASP B C 1
ATOM 1737 O O . ASP B 1 81 ? -7.626 -29.808 -46.342 1.00 20.58 89 ASP B O 1
ATOM 1742 N N . ARG B 1 82 ? -8.468 -27.954 -47.324 1.00 20.03 90 ARG B N 1
ATOM 1743 C CA A ARG B 1 82 ? -8.169 -28.429 -48.671 0.32 24.43 90 ARG B CA 1
ATOM 1744 C CA B ARG B 1 82 ? -8.172 -28.416 -48.675 0.68 24.12 90 ARG B CA 1
ATOM 1745 C C . ARG B 1 82 ? -6.671 -28.584 -48.877 1.00 21.63 90 ARG B C 1
ATOM 1746 O O . ARG B 1 82 ? -6.217 -29.564 -49.477 1.00 22.23 90 ARG B O 1
ATOM 1761 N N . LEU B 1 83 ? -5.886 -27.620 -48.392 1.00 19.56 91 LEU B N 1
ATOM 1762 C CA . LEU B 1 83 ? -4.433 -27.733 -48.463 1.00 17.75 91 LEU B CA 1
ATOM 1763 C C . LEU B 1 83 ? -3.952 -28.942 -47.676 1.00 25.37 91 LEU B C 1
ATOM 1764 O O . LEU B 1 83 ? -3.132 -29.731 -48.158 1.00 22.66 91 LEU B O 1
ATOM 1769 N N A SER B 1 84 ? -4.458 -29.101 -46.452 0.39 23.50 92 SER B N 1
ATOM 1770 N N B SER B 1 84 ? -4.463 -29.103 -46.454 0.61 23.46 92 SER B N 1
ATOM 1771 C CA A SER B 1 84 ? -4.041 -30.213 -45.604 0.39 20.85 92 SER B CA 1
ATOM 1772 C CA B SER B 1 84 ? -4.039 -30.206 -45.599 0.61 20.87 92 SER B CA 1
ATOM 1773 C C A SER B 1 84 ? -4.352 -31.558 -46.247 0.39 24.86 92 SER B C 1
ATOM 1774 C C B SER B 1 84 ? -4.361 -31.556 -46.225 0.61 24.88 92 SER B C 1
ATOM 1775 O O A SER B 1 84 ? -3.513 -32.465 -46.246 0.39 27.57 92 SER B O 1
ATOM 1776 O O B SER B 1 84 ? -3.532 -32.472 -46.197 0.61 27.66 92 SER B O 1
ATOM 1781 N N . GLN B 1 85 ? -5.557 -31.704 -46.795 1.00 24.34 93 GLN B N 1
ATOM 1782 C CA A GLN B 1 85 ? -5.962 -32.974 -47.391 0.53 26.94 93 GLN B CA 1
ATOM 1783 C CA B GLN B 1 85 ? -5.926 -32.995 -47.364 0.47 26.99 93 GLN B CA 1
ATOM 1784 C C . GLN B 1 85 ? -5.161 -33.280 -48.649 1.00 23.97 93 GLN B C 1
ATOM 1785 O O . GLN B 1 85 ? -4.697 -34.407 -48.850 1.00 33.74 93 GLN B O 1
ATOM 1796 N N . SER B 1 86 ? -4.994 -32.280 -49.516 1.00 22.64 94 SER B N 1
ATOM 1797 C CA . SER B 1 86 ? -4.347 -32.531 -50.797 1.00 24.63 94 SER B CA 1
ATOM 1798 C C . SER B 1 86 ? -2.850 -32.784 -50.647 1.00 31.81 94 SER B C 1
ATOM 1799 O O . SER B 1 86 ? -2.292 -33.590 -51.398 1.00 25.37 94 SER B O 1
ATOM 1802 N N . MET B 1 87 ? -2.186 -32.139 -49.684 1.00 24.52 95 MET B N 1
ATOM 1803 C CA . MET B 1 87 ? -0.741 -32.264 -49.545 1.00 26.24 95 MET B CA 1
ATOM 1804 C C . MET B 1 87 ? -0.334 -33.145 -48.373 1.00 29.34 95 MET B C 1
ATOM 1805 O O . MET B 1 87 ? 0.866 -33.363 -48.171 1.00 24.96 95 MET B O 1
ATOM 1810 N N A ASN B 1 88 ? -1.301 -33.663 -47.615 0.41 25.67 96 ASN B N 1
ATOM 1811 N N B ASN B 1 88 ? -1.295 -33.641 -47.591 0.59 25.44 96 ASN B N 1
ATOM 1812 C CA A ASN B 1 88 ? -1.059 -34.503 -46.441 0.41 28.27 96 ASN B CA 1
ATOM 1813 C CA B ASN B 1 88 ? -1.024 -34.516 -46.448 0.59 28.23 96 ASN B CA 1
ATOM 1814 C C A AS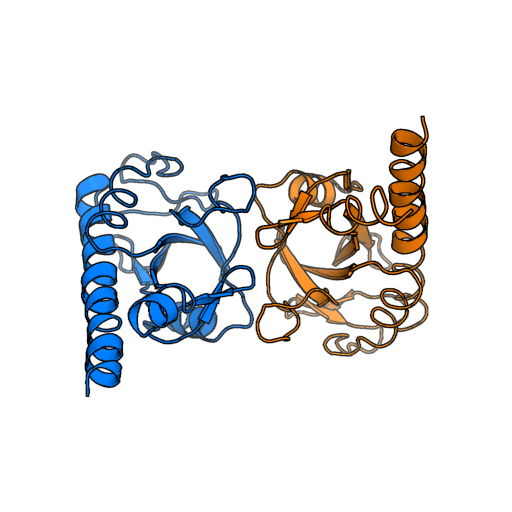N B 1 88 ? -0.128 -33.811 -45.447 0.41 23.38 96 ASN B C 1
ATOM 1815 C C B ASN B 1 88 ? -0.139 -33.823 -45.412 0.59 23.23 96 ASN B C 1
ATOM 1816 O O A ASN B 1 88 ? 0.872 -34.370 -44.990 0.41 25.33 96 ASN B O 1
ATOM 1817 O O B ASN B 1 88 ? 0.820 -34.397 -44.893 0.59 25.42 96 ASN B O 1
ATOM 1826 N N . VAL B 1 89 ? -0.475 -32.569 -45.109 1.00 26.41 97 VAL B N 1
ATOM 1827 C CA . VAL B 1 89 ? 0.219 -31.797 -44.086 1.00 22.01 97 VAL B CA 1
ATOM 1828 C C . VAL B 1 89 ? -0.806 -31.351 -43.055 1.00 18.55 97 VAL B C 1
ATOM 1829 O O . VAL B 1 89 ? -2.012 -31.390 -43.298 1.00 20.81 97 VAL B O 1
ATOM 1833 N N . VAL B 1 90 ? -0.316 -30.959 -41.866 1.00 13.17 98 VAL B N 1
ATOM 1834 C CA . VAL B 1 90 ? -1.128 -30.155 -40.961 1.00 16.15 98 VAL B CA 1
ATOM 1835 C C . VAL B 1 90 ? -0.808 -28.691 -41.237 1.00 17.78 98 VAL B C 1
ATOM 1836 O O . VAL B 1 90 ? 0.265 -28.355 -41.752 1.00 17.76 98 VAL B O 1
ATOM 1840 N N . ALA B 1 91 ? -1.752 -27.805 -40.925 1.00 15.93 99 ALA B N 1
ATOM 1841 C CA . ALA B 1 91 ? -1.562 -26.392 -41.224 1.00 14.46 99 ALA B 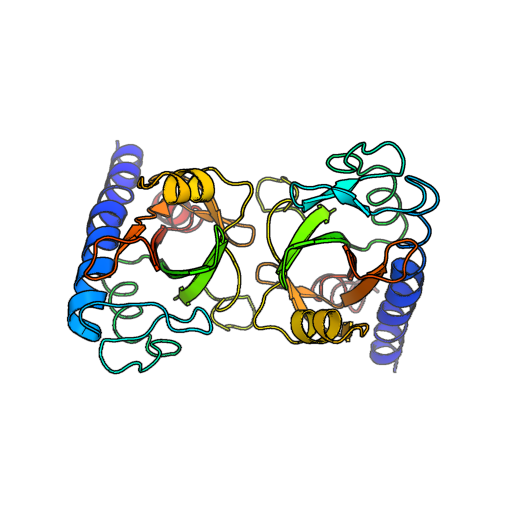CA 1
ATOM 1842 C C . ALA B 1 91 ? -2.258 -25.542 -40.171 1.00 15.82 99 ALA B C 1
ATOM 1843 O O . ALA B 1 91 ? -3.274 -25.941 -39.602 1.00 17.32 99 ALA B O 1
ATOM 1845 N N . THR B 1 92 ? -1.691 -24.363 -39.918 1.00 14.07 100 THR B N 1
ATOM 1846 C CA . THR B 1 92 ? -2.194 -23.446 -38.905 1.00 13.81 100 THR B CA 1
ATOM 1847 C C . THR B 1 92 ? -2.023 -22.020 -39.402 1.00 16.59 100 THR B C 1
ATOM 1848 O O . THR B 1 92 ? -1.032 -21.700 -40.065 1.00 16.47 100 THR B O 1
ATOM 1852 N N . VAL B 1 93 ? -3.008 -21.176 -39.111 1.00 14.98 101 VAL B N 1
ATOM 1853 C CA . VAL B 1 93 ? -2.880 -19.731 -39.260 1.00 15.08 101 VAL B CA 1
ATOM 1854 C C . VAL B 1 93 ? -2.946 -19.130 -37.857 1.00 18.86 101 VAL B C 1
ATOM 1855 O O . VAL B 1 93 ? -3.915 -19.362 -37.124 1.00 17.59 101 VAL B O 1
ATOM 1859 N N . PHE B 1 94 ? -1.905 -18.387 -37.477 1.00 15.43 102 PHE B N 1
ATOM 1860 C CA . PHE B 1 94 ? -1.803 -17.734 -36.179 1.00 14.88 102 PHE B CA 1
ATOM 1861 C C . PHE B 1 94 ? -2.158 -16.257 -36.282 1.00 17.08 102 PHE B C 1
ATOM 1862 O O . PHE B 1 94 ? -1.852 -15.599 -37.278 1.00 17.53 102 PHE B O 1
ATOM 1870 N N . ALA B 1 95 ? -2.760 -15.734 -35.217 1.00 19.00 103 ALA B N 1
ATOM 1871 C CA . ALA B 1 95 ? -2.882 -14.298 -35.002 1.00 21.89 103 ALA B CA 1
ATOM 1872 C C . ALA B 1 95 ? -1.804 -13.843 -34.026 1.00 23.26 103 ALA B C 1
ATOM 1873 O O . ALA B 1 95 ? -1.588 -14.474 -32.992 1.00 21.06 103 ALA B O 1
ATOM 1875 N N . LYS B 1 96 ? -1.126 -12.749 -34.353 1.00 23.71 104 LYS B N 1
ATOM 1876 C CA . LYS B 1 96 ? -0.116 -12.196 -33.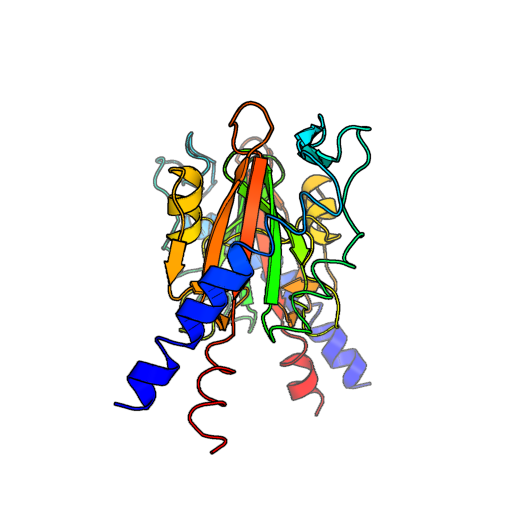458 1.00 22.40 104 LYS B CA 1
ATOM 1877 C C . LYS B 1 96 ? -0.774 -11.199 -32.510 1.00 32.96 104 LYS B C 1
ATOM 1878 O O . LYS B 1 96 ? -1.308 -10.175 -32.950 1.00 26.03 104 LYS B O 1
ATOM 1884 N N . ASN B 1 97 ? -0.747 -11.508 -31.212 1.00 27.08 105 ASN B N 1
ATOM 1885 C CA . ASN B 1 97 ? -1.242 -10.619 -30.164 1.00 34.87 105 ASN B CA 1
ATOM 1886 C C . ASN B 1 97 ? -0.087 -10.343 -29.209 1.00 38.26 105 ASN B C 1
ATOM 1887 O O . ASN B 1 97 ? 0.350 -11.240 -28.479 1.00 40.13 105 ASN B O 1
ATOM 1892 N N . GLY B 1 98 ? 0.403 -9.107 -29.212 1.00 41.45 106 GLY B N 1
ATOM 1893 C CA . GLY B 1 98 ? 1.649 -8.820 -28.519 1.00 35.56 106 GLY B CA 1
ATOM 1894 C C . GLY B 1 98 ? 2.791 -9.511 -29.237 1.00 39.29 106 GLY B C 1
ATOM 1895 O O . GLY B 1 98 ? 2.962 -9.368 -30.454 1.00 42.93 106 GLY B O 1
ATOM 1896 N N . ASN B 1 99 ? 3.587 -10.268 -28.485 1.00 33.92 107 ASN B N 1
ATOM 1897 C CA . ASN B 1 99 ? 4.586 -11.159 -29.059 1.00 35.27 107 ASN B CA 1
ATOM 1898 C C . ASN B 1 99 ? 4.081 -12.589 -29.168 1.00 33.48 107 ASN B C 1
ATOM 1899 O O . ASN B 1 99 ? 4.847 -13.476 -29.555 1.00 28.71 107 ASN B O 1
ATOM 1904 N N . ASP B 1 100 ? 2.819 -12.833 -28.824 1.00 27.82 108 ASP B N 1
ATOM 1905 C CA . ASP B 1 100 ? 2.263 -14.177 -28.808 1.00 35.79 108 ASP B CA 1
ATOM 1906 C C . ASP B 1 100 ? 1.571 -14.505 -30.122 1.00 29.62 108 ASP B C 1
ATOM 1907 O O . ASP B 1 100 ? 1.087 -13.622 -30.838 1.00 29.33 108 ASP B O 1
ATOM 1912 N N . TYR B 1 101 ? 1.513 -15.799 -30.417 1.00 19.71 109 TYR B N 1
ATOM 1913 C CA . TYR B 1 101 ? 0.909 -16.321 -31.638 1.00 16.14 109 TYR B CA 1
ATOM 1914 C C . TYR B 1 101 ? -0.164 -17.329 -31.252 1.00 20.81 109 TYR B C 1
ATOM 1915 O O . TYR B 1 101 ? 0.148 -18.408 -30.732 1.00 19.72 109 TYR B O 1
ATOM 1924 N N . ILE B 1 102 ? -1.422 -16.975 -31.512 1.00 21.07 110 ILE B N 1
ATOM 1925 C CA . ILE B 1 102 ? -2.576 -17.775 -31.117 1.00 22.68 110 ILE B CA 1
ATOM 1926 C C . ILE B 1 102 ? -3.127 -18.472 -32.348 1.00 19.89 110 ILE B C 1
ATOM 1927 O O . ILE B 1 102 ? -3.360 -17.831 -33.379 1.00 17.82 110 ILE B O 1
ATOM 1932 N N . ARG B 1 103 ? -3.369 -19.773 -32.234 1.00 16.46 111 ARG B N 1
ATOM 1933 C CA . ARG B 1 103 ? -3.902 -20.535 -33.359 1.00 20.47 111 ARG B CA 1
ATOM 1934 C C . ARG B 1 103 ? -5.343 -20.115 -33.641 1.00 26.65 111 ARG B C 1
ATOM 1935 O O . ARG B 1 103 ? -6.221 -20.253 -32.782 1.00 19.91 111 ARG B O 1
ATOM 1943 N N . THR B 1 104 ? -5.579 -19.577 -34.838 1.00 21.26 112 THR B N 1
ATOM 1944 C CA . THR B 1 104 ? -6.898 -19.106 -35.248 1.00 21.19 112 THR B CA 1
ATOM 1945 C C . THR B 1 104 ? -7.595 -20.097 -36.172 1.00 18.44 112 THR B C 1
ATOM 1946 O O . THR B 1 104 ? -8.763 -20.435 -35.964 1.00 19.67 112 THR B O 1
ATOM 1950 N N . LEU B 1 105 ? -6.896 -20.552 -37.203 1.00 17.19 113 LEU B N 1
ATOM 1951 C CA . LEU B 1 105 ? -7.332 -21.644 -38.056 1.00 17.78 113 LEU B CA 1
ATOM 1952 C C . LEU B 1 105 ? -6.312 -22.762 -37.923 1.00 17.23 113 LEU B C 1
ATOM 1953 O O . LEU B 1 105 ? -5.103 -22.503 -37.905 1.00 17.70 113 LEU B O 1
ATOM 1958 N N . THR B 1 106 ? -6.781 -24.001 -37.803 1.00 16.21 114 THR B N 1
ATOM 1959 C CA . THR B 1 106 ? -5.816 -25.091 -37.724 1.00 14.92 114 THR B CA 1
ATOM 1960 C C . THR B 1 106 ? -6.487 -26.410 -38.069 1.00 17.54 114 THR B C 1
ATOM 1961 O O . THR B 1 106 ? -7.680 -26.605 -37.819 1.00 18.60 114 THR B O 1
ATOM 1965 N N . THR B 1 107 ? -5.700 -27.311 -38.652 1.00 15.18 115 THR B N 1
ATOM 1966 C CA . THR B 1 107 ? -6.129 -28.684 -38.851 1.00 14.28 115 THR B CA 1
ATOM 1967 C C . THR B 1 107 ? -5.567 -29.628 -37.799 1.00 22.09 115 THR B C 1
ATOM 1968 O O . THR B 1 107 ? -5.901 -30.817 -37.811 1.00 23.11 115 THR B O 1
ATOM 1972 N N . ILE B 1 108 ? -4.735 -29.130 -36.885 1.00 17.96 116 ILE B N 1
ATOM 1973 C CA . ILE B 1 108 ? -4.275 -29.957 -35.776 1.00 15.39 116 ILE B CA 1
ATOM 1974 C C . ILE B 1 108 ? -5.420 -30.150 -34.792 1.00 22.74 116 ILE B C 1
ATOM 1975 O O . ILE B 1 108 ? -6.123 -29.193 -34.433 1.00 19.44 116 ILE B O 1
ATOM 1980 N N . LYS B 1 109 ? -5.626 -31.395 -34.360 1.00 18.11 117 LYS B N 1
ATOM 1981 C CA . LYS B 1 109 ? -6.767 -31.736 -33.525 1.00 20.54 117 LYS B CA 1
ATOM 1982 C C . LYS B 1 109 ? -6.292 -32.433 -32.259 1.00 25.48 117 LYS B C 1
ATOM 1983 O O . LYS B 1 109 ? -5.235 -33.072 -32.246 1.00 20.35 117 LYS B O 1
ATOM 1989 N N A ASP B 1 110 ? -7.065 -32.296 -31.186 0.62 20.59 118 ASP B N 1
ATOM 1990 N N B ASP B 1 110 ? -7.096 -32.299 -31.203 0.38 20.60 118 ASP B N 1
ATOM 1991 C CA A ASP B 1 110 ? -6.732 -32.993 -29.953 0.62 22.48 118 ASP B CA 1
ATOM 1992 C CA B ASP B 1 110 ? -6.874 -32.955 -29.922 0.38 22.45 118 ASP B CA 1
ATOM 1993 C C A ASP B 1 110 ? -7.368 -34.382 -29.961 0.62 28.13 118 ASP B C 1
ATOM 1994 C C B ASP B 1 110 ? -7.287 -34.423 -30.000 0.38 27.82 118 ASP B C 1
ATOM 1995 O O A ASP B 1 110 ? -8.024 -34.785 -30.925 0.62 26.04 118 ASP B O 1
ATOM 1996 O O B ASP B 1 110 ? -7.705 -34.925 -31.047 0.38 27.60 118 ASP B O 1
ATOM 2005 N N . ASP B 1 111 ? -7.177 -35.126 -28.869 1.00 23.80 119 ASP B N 1
ATOM 2006 C CA . ASP B 1 111 ? -7.704 -36.488 -28.798 1.00 30.68 119 ASP B CA 1
ATOM 2007 C C . ASP B 1 111 ? -9.218 -36.527 -28.969 1.00 32.71 119 ASP B C 1
ATOM 2008 O O . ASP B 1 111 ? -9.753 -37.493 -29.524 1.00 37.11 119 ASP B O 1
ATOM 2013 N N A ASN B 1 112 ? -9.888 -35.434 -28.597 0.48 36.75 120 ASN B N 1
ATOM 2014 N N B ASN B 1 112 ? -9.902 -35.446 -28.582 0.52 36.82 120 ASN B N 1
ATOM 2015 C CA A ASN B 1 112 ? -11.376 -35.386 -28.629 0.48 29.00 120 ASN B CA 1
ATOM 2016 C CA B ASN B 1 112 ? -11.394 -35.429 -28.632 0.52 28.83 120 ASN B CA 1
ATOM 2017 C C A ASN B 1 112 ? -11.882 -35.030 -30.028 0.48 34.69 120 ASN B C 1
ATOM 2018 C C B ASN B 1 112 ? -11.884 -35.011 -30.022 0.52 34.93 120 ASN B C 1
ATOM 2019 O O A ASN B 1 112 ? -13.021 -34.561 -30.118 0.48 33.55 120 ASN B O 1
ATOM 2020 O O B ASN B 1 112 ? -13.014 -34.519 -30.095 0.52 30.51 120 ASN B O 1
ATOM 2029 N N . GLY B 1 113 ? -10.959 -34.867 -30.968 1.00 28.73 121 GLY B N 1
ATOM 2030 C CA . GLY B 1 113 ? -11.333 -34.490 -32.314 1.00 27.34 121 GLY B CA 1
ATOM 2031 C C . GLY B 1 113 ? -11.478 -33.004 -32.565 1.00 35.97 121 GLY B C 1
ATOM 2032 O O . GLY B 1 113 ? -11.741 -32.612 -33.708 1.00 28.96 121 GLY B O 1
ATOM 2033 N N . GLU B 1 114 ? -11.315 -32.163 -31.549 1.00 23.97 122 GLU B N 1
ATOM 2034 C CA . GLU B 1 114 ? -11.519 -30.730 -31.712 1.00 29.46 122 GLU B CA 1
ATOM 2035 C C . GLU B 1 114 ? -10.245 -30.076 -32.231 1.00 22.77 122 GLU B C 1
ATOM 2036 O O . GLU B 1 114 ? -9.138 -30.488 -31.880 1.00 19.64 122 GLU B O 1
ATOM 2042 N N . ARG B 1 115 ? -10.407 -29.060 -33.076 1.00 17.36 123 ARG B N 1
ATOM 2043 C CA . ARG B 1 115 ? -9.261 -28.281 -33.532 1.00 16.02 123 ARG B CA 1
ATOM 2044 C C . ARG B 1 115 ? -8.670 -27.511 -32.355 1.00 19.10 123 ARG B C 1
ATOM 2045 O O . ARG B 1 115 ? -9.385 -27.063 -31.456 1.00 23.39 123 ARG B O 1
ATOM 2053 N N . VAL B 1 116 ? -7.350 -27.339 -32.369 1.00 17.36 124 VAL B N 1
ATOM 2054 C CA . VAL B 1 116 ? -6.666 -26.738 -31.227 1.00 20.87 124 VAL B CA 1
ATOM 2055 C C . VAL B 1 116 ? -6.661 -25.218 -31.352 1.00 14.38 124 VAL B C 1
ATOM 2056 O O . VAL B 1 116 ? -5.680 -24.553 -31.000 1.00 18.08 124 VAL B O 1
ATOM 2060 N N . VAL B 1 117 ? -7.775 -24.666 -31.840 1.00 15.59 125 VAL B N 1
ATOM 2061 C CA . VAL B 1 117 ? -7.952 -23.220 -31.888 1.00 16.84 125 VAL B CA 1
ATOM 2062 C C . VAL B 1 117 ? -7.851 -22.647 -30.481 1.00 17.09 125 VAL B C 1
ATOM 2063 O O . VAL B 1 117 ? -8.409 -23.198 -29.524 1.00 23.29 125 VAL B O 1
ATOM 2067 N N . GLY B 1 118 ? -7.122 -21.536 -30.346 1.00 16.34 126 GLY B N 1
ATOM 2068 C CA . GLY B 1 118 ? -6.954 -20.865 -29.078 1.00 21.17 126 GLY B CA 1
ATOM 2069 C C . GLY B 1 118 ? -5.679 -21.216 -28.335 1.00 26.87 126 GLY B C 1
ATOM 2070 O O . GLY B 1 118 ? -5.295 -20.484 -27.413 1.00 23.29 126 GLY B O 1
ATOM 2071 N N . THR B 1 119 ? -5.026 -22.320 -28.694 1.00 17.65 127 THR B N 1
ATOM 2072 C CA . THR B 1 119 ? -3.711 -22.620 -28.145 1.00 17.56 127 THR B CA 1
ATOM 2073 C C . THR B 1 119 ? -2.662 -21.689 -28.754 1.00 19.51 127 THR B C 1
ATOM 2074 O O . THR B 1 119 ? -2.886 -21.054 -29.787 1.00 19.33 127 THR B O 1
ATOM 2078 N N . ALA B 1 120 ? -1.506 -21.594 -28.093 1.00 16.45 128 ALA B N 1
ATOM 2079 C CA . ALA B 1 120 ? -0.477 -20.648 -28.500 1.00 18.97 128 ALA B CA 1
ATOM 2080 C C . ALA B 1 120 ? 0.797 -21.362 -28.930 1.00 20.49 128 ALA B C 1
ATOM 2081 O O . ALA B 1 120 ? 1.093 -22.476 -28.485 1.00 20.03 128 ALA B O 1
ATOM 2083 N N . LEU B 1 121 ? 1.537 -20.707 -29.824 1.00 13.45 129 LEU B N 1
ATOM 2084 C CA . LEU B 1 121 ? 2.896 -21.127 -30.130 1.00 14.01 129 LEU B CA 1
ATOM 2085 C C . LEU B 1 121 ? 3.748 -21.107 -28.865 1.00 18.12 129 LEU B C 1
ATOM 2086 O O . LEU B 1 121 ? 3.708 -20.148 -28.088 1.00 18.08 129 LEU B O 1
ATOM 2091 N N . ASP B 1 122 ? 4.528 -22.173 -28.666 1.00 14.30 130 ASP B N 1
ATOM 2092 C CA . ASP B 1 122 ? 5.393 -22.278 -27.493 1.00 12.18 130 ASP B CA 1
ATOM 2093 C C . ASP B 1 122 ? 6.368 -21.108 -27.441 1.00 17.48 130 ASP B C 1
ATOM 2094 O O . ASP B 1 122 ? 7.216 -20.951 -28.326 1.00 16.06 130 ASP B O 1
ATOM 2099 N N . SER B 1 123 ? 6.252 -20.293 -26.386 1.00 17.40 131 SER B N 1
ATOM 2100 C CA . SER B 1 123 ? 7.043 -19.071 -26.273 1.00 14.59 131 SER B CA 1
ATOM 2101 C C . SER B 1 123 ? 8.482 -19.339 -25.857 1.00 19.99 131 SER B C 1
ATOM 2102 O O . SER B 1 123 ? 9.293 -18.406 -25.857 1.00 24.18 131 SER B O 1
ATOM 2105 N N . SER B 1 124 ? 8.817 -20.578 -25.516 1.00 16.25 132 SER B N 1
ATOM 2106 C CA . SER B 1 124 ? 10.180 -20.958 -25.177 1.00 21.18 132 SER B CA 1
ATOM 2107 C C . SER B 1 124 ? 10.956 -21.490 -26.378 1.00 27.86 132 SER B C 1
ATOM 2108 O O . SER B 1 124 ? 12.151 -21.776 -26.251 1.00 26.29 132 SER B O 1
ATOM 2111 N N . GLY B 1 125 ? 10.311 -21.625 -27.537 1.00 19.28 133 GLY B N 1
ATOM 2112 C CA . GLY B 1 125 ? 10.919 -22.262 -28.681 1.00 16.27 133 GLY B CA 1
ATOM 2113 C C . GLY B 1 125 ? 11.572 -21.287 -29.642 1.00 15.61 133 GLY B C 1
ATOM 2114 O O . GLY B 1 125 ? 11.292 -20.089 -29.645 1.00 18.26 133 GLY B O 1
ATOM 2115 N N . ASP B 1 126 ? 12.468 -21.826 -30.472 1.00 15.37 134 ASP B N 1
ATOM 2116 C CA . ASP B 1 126 ? 13.146 -20.992 -31.456 1.00 13.16 134 ASP B CA 1
ATOM 2117 C C . ASP B 1 126 ? 12.224 -20.567 -32.594 1.00 14.63 134 ASP B C 1
ATOM 2118 O O . ASP B 1 126 ? 12.472 -19.528 -33.213 1.00 14.87 134 ASP B O 1
ATOM 2123 N N . ALA B 1 127 ? 11.155 -21.319 -32.878 1.00 14.45 135 ALA B N 1
ATOM 2124 C CA . ALA B 1 127 ? 10.212 -20.864 -33.901 1.00 14.98 135 ALA B CA 1
ATOM 2125 C C . ALA B 1 127 ? 9.570 -19.547 -33.489 1.00 11.42 135 ALA B C 1
ATOM 2126 O O . ALA B 1 127 ? 9.476 -18.604 -34.283 1.00 13.28 135 ALA B O 1
ATOM 2128 N N . TYR B 1 128 ? 9.148 -19.467 -32.227 1.00 11.47 136 TYR B N 1
ATOM 2129 C CA . TYR B 1 128 ? 8.594 -18.239 -31.664 1.00 18.10 136 TYR B CA 1
ATOM 2130 C C . TYR B 1 128 ? 9.584 -17.084 -31.778 1.00 15.85 136 TYR B C 1
ATOM 2131 O O . TYR B 1 128 ? 9.228 -15.997 -32.245 1.00 17.23 136 TYR B O 1
ATOM 2140 N N . ARG B 1 129 ? 10.835 -17.303 -31.357 1.00 14.17 137 ARG B N 1
ATOM 2141 C CA . ARG B 1 129 ? 11.857 -16.266 -31.490 1.00 17.47 137 ARG B CA 1
ATOM 2142 C C . ARG B 1 129 ? 12.053 -15.861 -32.942 1.00 18.28 137 ARG B C 1
ATOM 2143 O O . ARG B 1 129 ? 12.181 -14.669 -33.255 1.00 16.73 137 ARG B O 1
ATOM 2151 N N . THR B 1 130 ? 12.086 -16.842 -33.838 1.00 15.98 138 THR B N 1
ATOM 2152 C CA . THR B 1 130 ? 12.328 -16.555 -35.247 1.00 14.39 138 THR B CA 1
ATOM 2153 C C . THR B 1 130 ? 11.244 -15.643 -35.803 1.00 16.17 138 THR B C 1
ATOM 2154 O O . THR B 1 130 ? 11.537 -14.627 -36.442 1.00 19.25 138 THR B O 1
ATOM 2158 N N . LEU B 1 131 ? 9.978 -16.000 -35.566 1.00 11.25 139 LEU B N 1
ATOM 2159 C CA . LEU B 1 131 ? 8.865 -15.195 -36.059 1.00 15.62 139 LEU B CA 1
ATOM 2160 C C . LEU B 1 131 ? 8.907 -13.779 -35.493 1.00 15.96 139 LEU B C 1
ATOM 2161 O O . LEU B 1 131 ? 8.687 -12.801 -36.218 1.00 18.72 139 LEU B O 1
ATOM 2166 N N . ASN B 1 132 ? 9.187 -13.646 -34.198 1.00 16.99 140 ASN B N 1
ATOM 2167 C CA . ASN B 1 132 ? 9.267 -12.318 -33.604 1.00 18.97 140 ASN B CA 1
ATOM 2168 C C . ASN B 1 132 ? 10.429 -11.506 -34.162 1.00 25.39 140 ASN B C 1
ATOM 2169 O O . ASN B 1 132 ? 10.366 -10.272 -34.158 1.00 25.59 140 ASN B O 1
ATOM 2174 N N . ALA B 1 133 ? 11.481 -12.164 -34.643 1.00 22.74 141 ALA B N 1
ATOM 2175 C CA . ALA B 1 133 ? 12.584 -11.463 -35.288 1.00 25.14 141 ALA B CA 1
ATOM 2176 C C . ALA B 1 133 ? 12.296 -11.133 -36.748 1.00 24.63 141 ALA B C 1
ATOM 2177 O O . ALA B 1 133 ? 13.155 -10.547 -37.415 1.00 28.43 141 ALA B O 1
ATOM 2179 N N . GLY B 1 134 ? 11.118 -11.496 -37.255 1.00 21.75 142 GLY B N 1
ATOM 2180 C CA . GLY B 1 134 ? 10.767 -11.257 -38.642 1.00 17.33 142 GLY B CA 1
ATOM 2181 C C . GLY B 1 134 ? 11.213 -12.325 -39.615 1.00 21.69 142 GLY B C 1
ATOM 2182 O O . GLY B 1 134 ? 11.103 -12.117 -40.830 1.00 27.43 142 GLY B O 1
ATOM 2183 N N . GLY B 1 135 ? 11.703 -13.465 -39.128 1.00 17.03 143 GLY B N 1
ATOM 2184 C CA . GLY B 1 135 ? 12.227 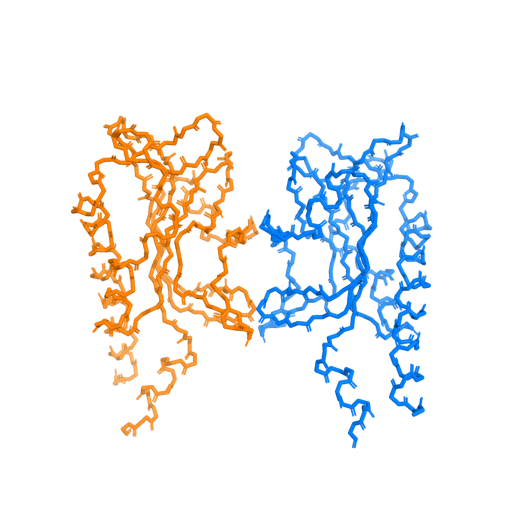-14.500 -39.988 1.00 20.21 143 GLY B CA 1
ATOM 2185 C C . GLY B 1 135 ? 11.257 -15.654 -40.199 1.00 17.38 143 GLY B C 1
ATOM 2186 O O . GLY B 1 135 ? 10.175 -15.714 -39.621 1.00 16.63 143 GLY B O 1
ATOM 2187 N N . THR B 1 136 ? 11.674 -16.576 -41.061 1.00 15.99 144 THR B N 1
ATOM 2188 C CA . THR B 1 136 ? 10.975 -17.832 -41.281 1.00 13.59 144 THR B CA 1
ATOM 2189 C C . THR B 1 136 ? 11.738 -18.961 -40.602 1.00 22.94 144 THR B C 1
ATOM 2190 O O . THR B 1 136 ? 12.968 -18.932 -40.499 1.00 19.40 144 THR B O 1
ATOM 2194 N N . TYR B 1 137 ? 10.993 -19.962 -40.145 1.00 11.18 145 TYR B N 1
ATOM 2195 C CA . TYR B 1 137 ? 11.546 -21.107 -39.436 1.00 13.10 145 TYR B CA 1
ATOM 2196 C C . TYR B 1 137 ? 11.177 -22.365 -40.199 1.00 20.08 145 TYR B C 1
ATOM 2197 O O . TYR B 1 137 ? 9.993 -22.634 -40.415 1.00 17.52 145 TYR B O 1
ATOM 2206 N N . PHE B 1 138 ? 12.188 -23.122 -40.617 1.00 16.21 146 PHE B N 1
ATOM 2207 C CA . PHE B 1 138 ? 11.987 -24.426 -41.231 1.00 15.88 146 PHE B CA 1
ATOM 2208 C C . PHE B 1 138 ? 12.900 -25.415 -40.526 1.00 16.47 146 PHE B C 1
ATOM 2209 O O . PHE B 1 138 ? 14.120 -25.230 -40.500 1.00 16.01 146 PHE B O 1
ATOM 2217 N N . GLY B 1 139 ? 12.308 -26.435 -39.930 1.00 15.53 147 GLY B N 1
ATOM 2218 C CA . GLY B 1 139 ? 13.054 -27.398 -39.147 1.00 13.26 147 GLY B CA 1
ATOM 2219 C C . GLY B 1 139 ? 12.104 -28.116 -38.214 1.00 19.10 147 GLY B C 1
ATOM 2220 O O . GLY B 1 139 ? 10.892 -27.891 -38.230 1.00 14.57 147 GLY B O 1
ATOM 2221 N N . GLU B 1 140 ? 12.681 -28.988 -37.396 1.00 12.88 148 GLU B N 1
ATOM 2222 C CA . GLU B 1 140 ? 11.878 -29.750 -36.452 1.00 11.03 148 GLU B CA 1
ATOM 2223 C C . GLU B 1 140 ? 11.433 -28.862 -35.295 1.00 14.91 148 GLU B C 1
ATOM 2224 O O . GLU B 1 140 ? 12.138 -27.936 -34.893 1.00 18.59 148 GLU B O 1
ATOM 2230 N N . ALA B 1 141 ? 10.231 -29.131 -34.782 1.00 14.98 149 ALA B N 1
ATOM 2231 C CA . ALA B 1 141 ? 9.745 -28.458 -33.583 1.00 13.73 149 ALA B CA 1
ATOM 2232 C C . ALA B 1 141 ? 8.708 -29.341 -32.907 1.00 14.47 149 ALA B C 1
ATOM 2233 O O . ALA B 1 141 ? 8.079 -30.182 -33.554 1.00 13.91 149 ALA B O 1
ATOM 2235 N N . THR B 1 142 ? 8.542 -29.147 -31.598 1.00 12.35 150 THR B N 1
ATOM 2236 C CA . THR B 1 142 ? 7.464 -29.792 -30.857 1.00 12.44 150 THR B CA 1
ATOM 2237 C C . THR B 1 142 ? 6.198 -28.964 -30.998 1.00 15.22 150 THR B C 1
ATOM 2238 O O . THR B 1 142 ? 6.249 -27.734 -30.927 1.00 16.93 150 THR B O 1
ATOM 2242 N N . ILE B 1 143 ? 5.072 -29.640 -31.221 1.00 16.64 151 ILE B N 1
ATOM 2243 C CA . ILE B 1 143 ? 3.751 -29.023 -31.191 1.00 14.55 151 ILE B CA 1
ATOM 2244 C C . ILE B 1 143 ? 2.863 -29.874 -30.308 1.00 14.52 151 ILE B C 1
ATOM 2245 O O . ILE B 1 143 ? 2.643 -31.054 -30.604 1.00 17.24 151 ILE B O 1
ATOM 2250 N N . LEU B 1 144 ? 2.368 -29.281 -29.219 1.00 14.20 152 LEU B N 1
ATOM 2251 C CA . LEU B 1 144 ? 1.422 -29.933 -28.316 1.00 20.02 152 LEU B CA 1
ATOM 2252 C C . LEU B 1 144 ? 1.874 -31.350 -27.961 1.00 17.52 152 LEU B C 1
ATOM 2253 O O . LEU B 1 144 ? 1.102 -32.311 -28.012 1.00 20.55 152 LEU B O 1
ATOM 2258 N N . GLY B 1 145 ? 3.159 -31.478 -27.627 1.00 17.52 153 GLY B N 1
ATOM 2259 C CA . GLY B 1 145 ? 3.690 -32.693 -27.049 1.00 19.37 153 GLY B CA 1
ATOM 2260 C C . GLY B 1 145 ? 4.425 -33.627 -27.989 1.00 20.19 153 GLY B C 1
ATOM 2261 O O . GLY B 1 145 ? 5.089 -34.551 -27.506 1.00 22.07 153 GLY B O 1
ATOM 2262 N N . SER B 1 146 ? 4.336 -33.431 -29.304 1.00 18.84 154 SER B N 1
ATOM 2263 C CA . SER B 1 146 ? 4.914 -34.380 -30.245 1.00 17.59 154 SER B CA 1
ATOM 2264 C C . SER B 1 146 ? 5.762 -33.653 -31.283 1.00 19.80 154 SER B C 1
ATOM 2265 O O . SER B 1 146 ? 5.608 -32.453 -31.510 1.00 15.78 154 SER B O 1
ATOM 2268 N N . ALA B 1 147 ? 6.669 -34.402 -31.911 1.00 20.31 155 ALA B N 1
ATOM 2269 C CA . ALA B 1 147 ? 7.658 -33.830 -32.818 1.00 20.05 155 ALA B CA 1
ATOM 2270 C C . ALA B 1 147 ? 7.114 -33.722 -34.238 1.00 17.58 155 ALA B C 1
ATOM 2271 O O . ALA B 1 147 ? 6.462 -34.642 -34.740 1.00 18.35 155 ALA B O 1
ATOM 2273 N N . TYR B 1 148 ? 7.390 -32.590 -34.884 1.00 12.40 156 TYR B N 1
ATOM 2274 C CA . TYR B 1 148 ? 7.006 -32.369 -36.272 1.00 16.56 156 TYR B CA 1
ATOM 2275 C C . TYR B 1 148 ? 8.157 -31.766 -37.060 1.00 16.30 156 TYR B C 1
ATOM 2276 O O . TYR B 1 148 ? 9.029 -31.095 -36.505 1.00 16.27 156 TYR B O 1
ATOM 2285 N N . MET B 1 149 ? 8.131 -31.998 -38.367 1.00 14.96 157 MET B N 1
ATOM 2286 C CA A MET B 1 149 ? 8.891 -31.190 -39.308 0.70 18.75 157 MET B CA 1
ATOM 2287 C CA B MET B 1 149 ? 8.889 -31.190 -39.315 0.30 18.72 157 MET B CA 1
ATOM 2288 C C . MET B 1 149 ? 8.003 -30.023 -39.726 1.00 12.74 157 MET B C 1
ATOM 2289 O O . MET B 1 149 ? 6.836 -30.222 -40.074 1.00 15.36 157 MET B O 1
ATOM 2298 N N . THR B 1 150 ? 8.534 -28.806 -39.640 1.00 14.69 158 THR B N 1
ATOM 2299 C CA . THR B 1 150 ? 7.690 -27.619 -39.704 1.00 11.43 158 THR B CA 1
ATOM 2300 C C . THR B 1 150 ? 8.254 -26.540 -40.613 1.00 14.75 158 THR B C 1
ATOM 2301 O O . THR B 1 150 ? 9.446 -26.506 -40.928 1.00 13.05 158 THR B O 1
ATOM 2305 N N . GLY B 1 151 ? 7.349 -25.642 -41.001 1.00 16.96 159 GLY B N 1
ATOM 2306 C CA . GLY B 1 151 ? 7.664 -24.363 -41.598 1.00 17.36 159 GLY B CA 1
ATOM 2307 C C . GLY B 1 151 ? 6.742 -23.303 -41.025 1.00 20.48 159 GLY B C 1
ATOM 2308 O O . GLY B 1 151 ? 5.519 -23.455 -41.067 1.00 15.17 159 GLY B O 1
ATOM 2309 N N . TYR B 1 152 ? 7.312 -22.241 -40.459 1.00 15.42 160 TYR B N 1
ATOM 2310 C CA . TYR B 1 152 ? 6.559 -21.104 -39.947 1.00 17.40 160 TYR B CA 1
ATOM 2311 C C . TYR B 1 152 ? 6.975 -19.858 -40.714 1.00 14.39 160 TYR B C 1
ATOM 2312 O O . TYR B 1 152 ? 8.168 -19.539 -40.785 1.00 18.47 160 TYR B O 1
ATOM 2321 N N . VAL B 1 153 ? 5.996 -19.160 -41.281 1.00 16.23 161 VAL B N 1
ATOM 2322 C CA . VAL B 1 153 ? 6.245 -17.976 -42.103 1.00 14.97 161 VAL B CA 1
ATOM 2323 C C . VAL B 1 153 ? 5.441 -16.802 -41.561 1.00 15.05 161 VAL B C 1
ATOM 2324 O O . VAL B 1 153 ? 4.240 -16.952 -41.295 1.00 18.01 161 VAL B O 1
ATOM 2328 N N . PRO B 1 154 ? 6.047 -15.628 -41.381 1.00 17.32 162 PRO B N 1
ATOM 2329 C CA . PRO B 1 154 ? 5.276 -14.466 -40.917 1.00 22.90 162 PRO B CA 1
ATOM 2330 C C . PRO B 1 154 ? 4.130 -14.128 -41.858 1.00 24.07 162 PRO B C 1
ATOM 2331 O O . PRO B 1 154 ? 4.211 -14.322 -43.073 1.00 21.19 162 PRO B O 1
ATOM 2335 N N . LEU B 1 155 ? 3.046 -13.620 -41.278 1.00 20.99 163 LEU B N 1
ATOM 2336 C CA . LEU B 1 155 ? 1.928 -13.085 -42.041 1.00 25.05 163 LEU B CA 1
ATOM 2337 C C . LEU B 1 155 ? 1.897 -11.578 -41.835 1.00 25.59 163 LEU B C 1
ATOM 2338 O O . LEU B 1 155 ? 1.929 -11.105 -40.693 1.00 22.23 163 LEU B O 1
ATOM 2343 N N . LEU B 1 156 ? 1.859 -10.832 -42.936 1.00 30.83 164 LEU B N 1
ATOM 2344 C CA . LEU B 1 156 ? 1.933 -9.380 -42.902 1.00 37.88 164 LEU B CA 1
ATOM 2345 C C . LEU B 1 156 ? 0.644 -8.766 -43.438 1.00 32.59 164 LEU B C 1
ATOM 2346 O O . LEU B 1 156 ? -0.036 -9.351 -44.285 1.00 36.74 164 LEU B O 1
ATOM 2351 N N . ASP B 1 157 ? 0.308 -7.580 -42.930 1.00 41.00 165 ASP B N 1
ATOM 2352 C CA . ASP B 1 157 ? -0.785 -6.804 -43.493 1.00 38.05 165 ASP B CA 1
ATOM 2353 C C . ASP B 1 157 ? -0.271 -5.980 -44.675 1.00 53.99 165 ASP B C 1
ATOM 2354 O O . ASP B 1 157 ? 0.893 -6.081 -45.072 1.00 44.02 165 ASP B O 1
ATOM 2359 N N A ARG B 1 158 ? -1.152 -5.145 -45.239 0.57 57.15 166 ARG B N 1
ATOM 2360 N N B ARG B 1 158 ? -1.155 -5.160 -45.253 0.43 56.40 166 ARG B N 1
ATOM 2361 C CA A ARG B 1 158 ? -0.787 -4.356 -46.414 0.57 62.16 166 ARG B CA 1
ATOM 2362 C CA B ARG B 1 158 ? -0.778 -4.358 -46.415 0.43 61.86 166 ARG B CA 1
ATOM 2363 C C A ARG B 1 158 ? 0.339 -3.372 -46.119 0.57 61.28 166 ARG B C 1
ATOM 2364 C C B ARG B 1 158 ? 0.368 -3.403 -46.108 0.43 60.74 166 ARG B C 1
ATOM 2365 O O A ARG B 1 158 ? 1.097 -3.011 -47.026 0.57 98.65 166 ARG B O 1
ATOM 2366 O O B ARG B 1 158 ? 1.177 -3.101 -46.993 0.43 98.69 166 ARG B O 1
ATOM 2381 N N . THR B 1 159 ? 0.462 -2.924 -44.870 1.00 55.17 167 THR B N 1
ATOM 2382 C CA . THR B 1 159 ? 1.498 -1.973 -44.493 1.00 53.44 167 THR B CA 1
ATOM 2383 C C . THR B 1 159 ? 2.839 -2.633 -44.201 1.00 61.39 167 THR B C 1
ATOM 2384 O O . THR B 1 159 ? 3.809 -1.922 -43.912 1.00 61.20 167 THR B O 1
ATOM 2388 N N . GLY B 1 160 ? 2.922 -3.962 -44.266 1.00 56.32 168 GLY B N 1
ATOM 2389 C CA . GLY B 1 160 ? 4.137 -4.675 -43.935 1.00 48.76 168 GLY B CA 1
ATOM 2390 C C . GLY B 1 160 ? 4.282 -5.034 -42.474 1.00 43.12 168 GLY B C 1
ATOM 2391 O O . GLY B 1 160 ? 5.322 -5.587 -42.087 1.00 43.58 168 GLY B O 1
ATOM 2392 N N A GLN B 1 161 ? 3.281 -4.739 -41.648 0.68 41.30 169 GLN B N 1
ATOM 2393 N N B GLN B 1 161 ? 3.277 -4.736 -41.654 0.32 41.32 169 GLN B N 1
ATOM 2394 C CA A GLN B 1 161 ? 3.346 -5.060 -40.230 0.68 42.09 169 GLN B CA 1
ATOM 2395 C CA B GLN B 1 161 ? 3.300 -5.065 -40.236 0.32 42.04 169 GLN B CA 1
ATOM 2396 C C A GLN B 1 161 ? 2.946 -6.512 -39.996 0.68 37.86 169 GLN B C 1
ATOM 2397 C C B GLN B 1 161 ? 2.957 -6.534 -40.022 0.32 37.87 169 GLN B C 1
ATOM 2398 O O A GLN B 1 161 ? 2.011 -7.023 -40.621 0.68 36.18 169 GLN B O 1
ATOM 2399 O O B GLN B 1 161 ? 2.075 -7.080 -40.689 0.32 35.85 169 GLN B O 1
ATOM 2410 N N . ALA B 1 162 ? 3.661 -7.172 -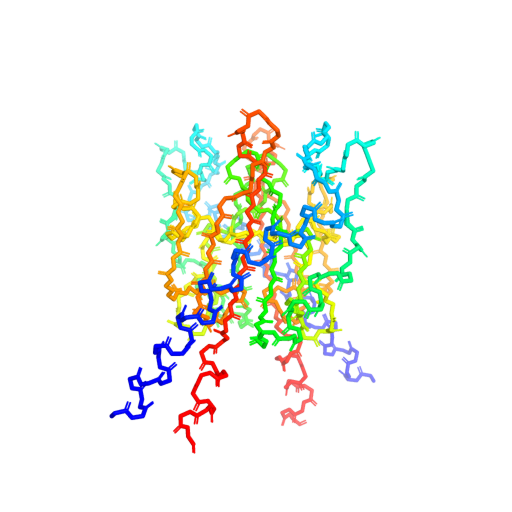39.088 1.00 35.45 170 ALA B N 1
ATOM 2411 C CA . ALA B 1 162 ? 3.386 -8.568 -38.767 1.00 34.63 170 ALA B CA 1
ATOM 2412 C C . ALA B 1 162 ? 2.089 -8.679 -37.971 1.00 29.51 170 ALA B C 1
ATOM 2413 O O . ALA B 1 162 ? 1.956 -8.078 -36.899 1.00 33.47 170 ALA B O 1
ATOM 2415 N N . ILE B 1 163 ? 1.137 -9.452 -38.493 1.00 27.76 171 ILE B N 1
ATOM 2416 C CA . ILE B 1 163 ? -0.148 -9.676 -37.842 1.00 23.77 171 ILE B CA 1
ATOM 2417 C C . ILE B 1 163 ? -0.357 -11.130 -37.453 1.00 24.17 171 ILE B C 1
ATOM 2418 O O . ILE B 1 163 ? -1.369 -11.451 -36.822 1.00 24.55 171 ILE B O 1
ATOM 2423 N N . GLY B 1 164 ? 0.552 -12.023 -37.826 1.00 23.27 172 GLY B N 1
ATOM 2424 C CA . GLY B 1 164 ? 0.342 -13.434 -37.543 1.00 29.84 172 GLY B CA 1
ATOM 2425 C C . GLY B 1 164 ? 1.430 -14.282 -38.160 1.00 25.57 172 GLY B C 1
ATOM 2426 O O . GLY B 1 164 ? 2.561 -13.822 -38.356 1.00 20.52 172 GLY B O 1
ATOM 2427 N N . ALA B 1 165 ? 1.074 -15.528 -38.463 1.00 16.91 173 ALA B N 1
ATOM 2428 C CA . ALA B 1 165 ? 2.022 -16.447 -39.082 1.00 18.87 173 ALA B CA 1
ATOM 2429 C C . ALA B 1 165 ? 1.257 -17.577 -39.754 1.00 17.30 173 ALA B C 1
ATOM 2430 O O . ALA B 1 165 ? 0.132 -17.897 -39.365 1.00 17.10 173 ALA B O 1
ATOM 2432 N N . CYS B 1 166 ? 1.865 -18.154 -40.786 1.00 17.31 174 CYS B N 1
ATOM 2433 C CA . CYS B 1 166 ? 1.353 -19.357 -41.429 1.00 16.65 174 CYS B CA 1
ATOM 2434 C C . CYS B 1 166 ? 2.276 -20.526 -41.123 1.00 16.34 174 CYS B C 1
ATOM 2435 O O . CYS B 1 166 ? 3.498 -20.370 -41.104 1.00 20.78 174 CYS B O 1
ATOM 2438 N N . PHE B 1 167 ? 1.686 -21.696 -40.885 1.00 14.26 175 PHE B N 1
ATOM 2439 C CA . PHE B 1 167 ? 2.453 -22.890 -40.569 1.00 12.97 175 PHE B CA 1
ATOM 2440 C C . PHE B 1 167 ? 1.946 -24.067 -41.388 1.00 13.86 175 PHE B C 1
ATOM 2441 O O . PHE B 1 167 ? 0.745 -24.196 -41.642 1.00 14.97 175 PHE B O 1
ATOM 2449 N N . VAL B 1 168 ? 2.879 -24.904 -41.833 1.00 15.86 176 VAL B N 1
ATOM 2450 C CA . VAL B 1 168 ? 2.561 -26.220 -42.367 1.00 12.85 176 VAL B CA 1
ATOM 2451 C C . VAL B 1 168 ? 3.552 -27.195 -41.762 1.00 14.75 176 VAL B C 1
ATOM 2452 O O . VAL B 1 168 ? 4.674 -26.822 -41.409 1.00 14.98 176 VAL B O 1
ATOM 2456 N N . GLY B 1 169 ? 3.146 -28.451 -41.652 1.00 13.00 177 GLY B N 1
ATOM 2457 C CA . GLY B 1 169 ? 4.024 -29.405 -40.999 1.00 16.88 177 GLY B CA 1
ATOM 2458 C C . GLY B 1 169 ? 3.579 -30.826 -41.248 1.00 17.67 177 GLY B C 1
ATOM 2459 O O . GLY B 1 169 ? 2.492 -31.084 -41.771 1.00 19.58 177 GLY B O 1
ATOM 2460 N N A VAL B 1 170 ? 4.455 -31.753 -40.854 0.42 17.48 178 VAL B N 1
ATOM 2461 N N B VAL B 1 170 ? 4.464 -31.751 -40.897 0.58 17.46 178 VAL B N 1
ATOM 2462 C CA A VAL B 1 170 ? 4.217 -33.193 -40.925 0.42 21.26 178 VAL B CA 1
ATOM 2463 C CA B VAL B 1 170 ? 4.135 -33.167 -40.861 0.58 21.40 178 VAL B CA 1
ATOM 2464 C C A VAL B 1 170 ? 4.841 -33.821 -39.684 0.42 18.91 178 VAL B C 1
ATOM 2465 C C B VAL B 1 170 ? 4.787 -33.747 -39.619 0.58 18.92 178 VAL B C 1
ATOM 2466 O O A VAL B 1 170 ? 5.987 -33.506 -39.342 0.42 17.32 178 VAL B O 1
ATOM 2467 O O B VAL B 1 170 ? 5.876 -33.332 -39.210 0.58 17.09 178 VAL B O 1
ATOM 2474 N N . SER B 1 171 ? 4.098 -34.700 -39.006 1.00 15.09 179 SER B N 1
ATOM 2475 C CA . SER B 1 171 ? 4.625 -35.330 -37.806 1.00 17.57 179 SER B CA 1
ATOM 2476 C C . SER B 1 171 ? 5.827 -36.194 -38.152 1.00 19.97 179 SER B C 1
ATOM 2477 O O . SER B 1 171 ? 5.908 -36.781 -39.233 1.00 19.61 179 SER B O 1
ATOM 2480 N N . ILE B 1 172 ? 6.786 -36.252 -37.226 1.00 17.48 180 ILE B N 1
ATOM 2481 C CA . ILE B 1 172 ? 7.917 -37.156 -37.412 1.00 18.71 180 ILE B CA 1
ATOM 2482 C C . ILE B 1 172 ? 7.417 -38.589 -37.507 1.00 18.58 180 ILE B C 1
ATOM 2483 O O . ILE B 1 172 ? 7.985 -39.414 -38.236 1.00 23.27 180 ILE B O 1
ATOM 2488 N N A GLU B 1 173 ? 6.352 -38.906 -36.763 0.55 24.24 181 GLU B N 1
ATOM 2489 N N B GLU B 1 173 ? 6.339 -38.905 -36.786 0.45 24.21 181 GLU B N 1
ATOM 2490 C CA A GLU B 1 173 ? 5.697 -40.204 -36.879 0.55 29.23 181 GLU B CA 1
ATOM 2491 C CA B GLU B 1 173 ? 5.726 -40.224 -36.893 0.45 29.35 181 GLU B CA 1
ATOM 2492 C C A GLU B 1 173 ? 5.309 -40.506 -38.322 0.55 25.29 181 GLU B C 1
ATOM 2493 C C B GLU B 1 173 ? 5.291 -40.519 -38.324 0.45 25.32 181 GLU B C 1
ATOM 2494 O O A GLU B 1 173 ? 5.516 -41.622 -38.811 0.55 26.10 181 GLU B O 1
ATOM 2495 O O B GLU B 1 173 ? 5.441 -41.648 -38.804 0.45 26.11 181 GLU B O 1
ATOM 2506 N N . SER B 1 174 ? 4.753 -39.515 -39.021 1.00 26.75 182 SER B N 1
ATOM 2507 C CA . SER B 1 174 ? 4.366 -39.710 -40.417 1.00 26.60 182 SER B CA 1
ATOM 2508 C C . SER B 1 174 ? 5.587 -39.877 -41.316 1.00 27.42 182 SER B C 1
ATOM 2509 O O . SER B 1 174 ? 5.558 -40.660 -42.276 1.00 27.90 182 SER B O 1
ATOM 2512 N N . VAL B 1 175 ? 6.669 -39.146 -41.034 1.00 19.73 183 VAL B N 1
ATOM 2513 C CA . VAL B 1 175 ? 7.863 -39.278 -41.862 1.00 21.01 183 VAL B CA 1
ATOM 2514 C C . VAL B 1 175 ? 8.481 -40.659 -41.684 1.00 34.21 183 VAL B C 1
ATOM 2515 O O . VAL B 1 175 ? 8.903 -41.296 -42.657 1.00 23.04 183 VAL B O 1
ATOM 2519 N N . ASN B 1 176 ? 8.546 -41.146 -40.440 1.00 22.99 184 ASN B N 1
ATOM 2520 C CA . ASN B 1 176 ? 9.042 -42.498 -40.204 1.00 23.96 184 ASN B CA 1
ATOM 2521 C C . ASN B 1 176 ? 8.173 -43.541 -40.899 1.00 32.37 184 ASN B C 1
ATOM 2522 O O . ASN B 1 176 ? 8.688 -44.562 -41.372 1.00 37.20 184 ASN B O 1
ATOM 2527 N N . ALA B 1 177 ? 6.861 -43.295 -40.986 1.00 27.37 185 ALA B N 1
ATOM 2528 C CA . ALA B 1 177 ? 5.969 -44.225 -41.673 1.00 30.95 185 ALA B CA 1
ATOM 2529 C C . ALA B 1 177 ? 6.303 -44.326 -43.158 1.00 42.70 185 ALA B C 1
ATOM 2530 O O . ALA B 1 177 ? 6.257 -45.419 -43.732 1.00 39.41 185 ALA B O 1
ATOM 2532 N N . ILE B 1 178 ? 6.626 -43.194 -43.796 1.00 34.30 186 ILE B N 1
ATOM 2533 C CA A ILE B 1 178 ? 7.012 -43.216 -45.205 0.29 36.85 186 ILE B CA 1
ATOM 2534 C CA B ILE B 1 178 ? 7.018 -43.211 -45.205 0.71 36.79 186 ILE B CA 1
ATOM 2535 C C . ILE B 1 178 ? 8.236 -44.101 -45.397 1.00 46.62 186 ILE B C 1
ATOM 2536 O O . ILE B 1 178 ? 8.280 -44.946 -46.301 1.00 45.21 186 ILE B O 1
ATOM 2545 N N . LEU B 1 179 ? 9.243 -43.919 -44.538 1.00 45.15 187 LEU B N 1
ATOM 2546 C CA . LEU B 1 179 ? 10.489 -44.667 -44.616 1.00 53.69 187 LEU B CA 1
ATOM 2547 C C . LEU B 1 179 ? 10.284 -46.166 -44.441 1.00 66.33 187 LEU B C 1
ATOM 2548 O O . LEU B 1 179 ? 11.182 -46.946 -44.781 1.00 89.30 187 LEU B O 1
ATOM 2553 N N . ASN B 1 180 ? 9.130 -46.588 -43.915 1.00 60.37 188 ASN B N 1
ATOM 2554 C CA . ASN B 1 180 ? 8.869 -47.994 -43.639 1.00 56.14 188 ASN B CA 1
ATOM 2555 C C . ASN B 1 180 ? 7.717 -48.597 -44.437 1.00 61.85 188 ASN B C 1
ATOM 2556 O O . ASN B 1 180 ? 7.580 -49.826 -44.439 1.00 67.39 188 ASN B O 1
ATOM 2561 N N . GLU B 1 181 ? 6.886 -47.787 -45.101 1.00 62.70 189 GLU B N 1
ATOM 2562 C CA . GLU B 1 181 ? 5.789 -48.335 -45.896 1.00 67.17 189 GLU B CA 1
ATOM 2563 C C . GLU B 1 181 ? 6.317 -49.179 -47.050 1.00 74.51 189 GLU B C 1
ATOM 2564 O O . GLU B 1 181 ? 5.961 -50.354 -47.195 1.00 140.60 189 GLU B O 1
ATOM 2570 N N . GLY B 1 182 ? 7.166 -48.591 -47.886 1.00 69.18 190 GLY B N 1
ATOM 2571 C CA . GLY B 1 182 ? 7.792 -49.324 -48.968 1.00 61.98 190 GLY B CA 1
ATOM 2572 C C . GLY B 1 182 ? 8.911 -50.213 -48.465 1.00 92.09 190 GLY B C 1
ATOM 2573 O O . GLY B 1 182 ? 9.859 -49.739 -47.836 1.00 74.47 190 GLY B O 1
#

B-factor: mean 28.61, std 15.16, range [9.09, 160.02]

Sequence (312 aa):
VTNNIVDMQVQQDTLKGAANMLGLYLEEQFGPLSSLNVAGNLVDVDGRRPIEEGENDYIDRRLSSQSMNNVVATVFAKNGNDYIRTLTTIKDDDNNGEERVVGTALDSSGDAYRTLNAGGTYFGEATILGSAYMMTGYVVPLLDRRTGQQAIGACFVGVSIEESVNAILNVTNNIVDMMQVQDTLKGAANMMLGLLYLEEEQFGPLSLNVAGNLVDVDGRPIEEGENDYIDRRLSSQQSMNNVVATVFAKNGNDYIRTLTTIKDDDNNGERVVGTALDSSGDAYRTLNAGGTYFGEATILGSAYMMTGYVPLLDRRTGQQAIGACFVGVVSIEESVNAIILNEG

Nearest PDB structures (foldseek):
  3by8-assembly1_A  TM=6.389E-01  e=6.373E-04  unclassified
  3kx0-assembly1_X-2  TM=6.369E-01  e=5.750E-03  Mycobacterium tuberculosis
  3vol-assembly1_A-2  TM=5.407E-01  e=3.266E-03  Pseudomonas aeruginosa PAO1
  4hi4-assembly1_B  TM=5.450E-01  e=5.400E-03  Pseudomonas aeruginosa
  3cax-assembly1_A-2  TM=4.623E-01  e=3.266E-03  Pyrococcus furiosus DSM 3638

Foldseek 3Di:
DVLVVLVVLQLVLQVVLQVVVLVLCCVVANFWDADPVQAIHGPVRHGCAPVAVSVVVSCVVSVWWKFWWFQDPLKTFTRHTPDADPVGHGPGGDTDDCVDVCSVQVSVQHKDFAWDDDPHFIWGKIKHFGAGPVRHTGHIMMIIDGPVRSVVVVD/DVLVVLVVVQLVLFVVLQVVVLVLCCVVANFWDADPVQAIHGPVRHGCAPVAVSQVVSCVVSVKKKFWWFCDPLKTFTRHTPDADPVGHGRGGDTDDCVDVCSVQVSVQHKDFAWDDDPHFIKGKIKHFRAGPVRHTGHIMMIIDGVVVSVCVVPVD

Secondary structure (DSSP, 8-state):
-HHHHHHHHHHHHHHHHHHHHHHHHHHHHSS-EE-TTS-EE-TTS-B-TT--HHHHHHHHHHT-EEEEEEEETTEEEEEEE--B-TTS-B-TT-B--TTSHHHHHHHTT--EEEEEEETTEEEEEEEEEEE-TTS-EEEEEEEEEEHHHHHHHH-/-HHHHHHHHHHHHHHHHHHHHHHHHHHHHSS-EE-TTS-EE-TTS-B-TT--HHHHHHHHHHT-EEEEEEEETTEEEEEEE--B-TTS-B-TT-B--TTSHHHHHHHTT--EEEEEEETTEEEEEEEEEEE-TTS-EEEEEEEEEEHHHHHHHHHH-

Radius of gyration: 20.71 Å; Cα contacts (8 Å, |Δi|>4): 674; chains: 2; bounding box: 41×50×54 Å